Protein AF-A0A1X1N191-F1 (afdb_monomer_lite)

pLDDT: mean 78.04, std 28.96, range [21.28, 98.88]

Secondary structure (DSSP, 8-state):
----------PPPTTTSTTTT------------------------------PPPPP-PPPPP-----------TT---TT-EEEEEEEETTEEEEEEEEEEEEEETTEEEEEE-TT-EEEEEEETTS-BGGGS-HHHHTT--EEEEEEE--SPPEEEEE-SSSSEEEEEEE-TTS-EEEEEEEEEPPPEEEEETTEEEEEE-EEEEEEEE-TTS-EEEE-HHHHHHHHT-TTT-----HHHHHHHHHHHHHHHHTT-TTSSSTTTT----TT----SSPPTTTTPPPPPPS---S--

Structure (mmCIF, N/CA/C/O backbone):
data_AF-A0A1X1N191-F1
#
_entry.id   AF-A0A1X1N191-F1
#
loop_
_atom_site.group_PDB
_atom_site.id
_atom_site.type_symbol
_atom_site.label_atom_id
_atom_site.label_alt_id
_atom_site.label_comp_id
_atom_site.label_asym_id
_atom_site.label_entity_id
_atom_site.label_seq_id
_atom_site.pdbx_PDB_ins_code
_atom_site.Cartn_x
_atom_site.Cartn_y
_atom_site.Cartn_z
_atom_site.occupancy
_atom_site.B_iso_or_equiv
_atom_site.auth_seq_id
_atom_site.auth_comp_id
_atom_site.auth_asym_id
_atom_site.auth_atom_id
_atom_site.pdbx_PDB_model_num
ATOM 1 N N . MET A 1 1 ? 13.748 47.597 -5.159 1.00 33.03 1 MET A N 1
ATOM 2 C CA . MET A 1 1 ? 14.113 46.928 -6.429 1.00 33.03 1 MET A CA 1
ATOM 3 C C . MET A 1 1 ? 15.427 46.218 -6.154 1.00 33.03 1 MET A C 1
ATOM 5 O O . MET A 1 1 ? 16.351 46.904 -5.760 1.00 33.03 1 MET A O 1
ATOM 9 N N . ILE A 1 2 ? 15.576 44.900 -6.198 1.00 29.28 2 ILE A N 1
ATOM 10 C CA . ILE A 1 2 ? 14.880 43.847 -6.942 1.00 29.28 2 ILE A CA 1
ATOM 11 C C . ILE A 1 2 ? 14.757 42.644 -5.991 1.00 29.28 2 ILE A C 1
ATOM 13 O O . ILE A 1 2 ? 15.720 42.304 -5.309 1.00 29.28 2 ILE A O 1
ATOM 17 N N . ASP A 1 3 ? 13.560 42.070 -5.929 1.00 23.64 3 ASP A N 1
ATOM 18 C CA . ASP A 1 3 ? 13.216 40.859 -5.184 1.00 23.64 3 ASP A CA 1
ATOM 19 C C . ASP A 1 3 ? 13.470 39.645 -6.094 1.00 23.64 3 ASP A C 1
ATOM 21 O O . ASP A 1 3 ? 13.096 39.664 -7.269 1.00 23.64 3 ASP A O 1
ATOM 25 N N . GLY A 1 4 ? 14.172 38.635 -5.584 1.00 22.91 4 GLY A N 1
ATOM 26 C CA . GLY A 1 4 ? 14.652 37.470 -6.330 1.00 22.91 4 GLY A CA 1
ATOM 27 C C . GLY A 1 4 ? 14.141 36.182 -5.698 1.00 22.91 4 GLY A C 1
ATOM 28 O O . GLY A 1 4 ? 14.911 35.435 -5.099 1.00 22.91 4 GLY A O 1
ATOM 29 N N . GLY A 1 5 ? 12.833 35.945 -5.799 1.00 22.62 5 GLY A N 1
ATOM 30 C CA . GLY A 1 5 ? 12.194 34.706 -5.363 1.00 22.62 5 GLY A CA 1
ATOM 31 C C . GLY A 1 5 ? 12.498 33.556 -6.323 1.00 22.62 5 GLY A C 1
ATOM 32 O O . GLY A 1 5 ? 12.074 33.568 -7.476 1.00 22.62 5 GLY A O 1
ATOM 33 N N . ILE A 1 6 ? 13.230 32.552 -5.839 1.00 26.38 6 ILE A N 1
ATOM 34 C CA . ILE A 1 6 ? 13.407 31.263 -6.515 1.00 26.38 6 ILE A CA 1
ATOM 35 C C . ILE A 1 6 ? 12.123 30.451 -6.315 1.00 26.38 6 ILE A C 1
ATOM 37 O O . ILE A 1 6 ? 11.814 30.018 -5.204 1.00 26.38 6 ILE A O 1
ATOM 41 N N . ASP A 1 7 ? 11.388 30.259 -7.407 1.00 23.62 7 ASP A N 1
ATOM 42 C CA . ASP A 1 7 ? 10.187 29.433 -7.486 1.00 23.62 7 ASP A CA 1
ATOM 43 C C . ASP A 1 7 ? 10.565 27.944 -7.329 1.00 23.62 7 ASP A C 1
ATOM 45 O O . ASP A 1 7 ? 11.289 27.367 -8.147 1.00 23.62 7 ASP A O 1
ATOM 49 N N . ARG A 1 8 ? 10.135 27.320 -6.224 1.00 26.02 8 ARG A N 1
ATOM 50 C CA . ARG A 1 8 ? 10.362 25.896 -5.936 1.00 26.02 8 ARG A CA 1
ATOM 51 C C . ARG A 1 8 ? 9.238 25.074 -6.563 1.00 26.02 8 ARG A C 1
ATOM 53 O O . ARG A 1 8 ? 8.198 24.843 -5.953 1.00 26.02 8 ARG A O 1
ATOM 60 N N . HIS A 1 9 ? 9.468 24.581 -7.776 1.00 23.55 9 HIS A N 1
ATOM 61 C CA . HIS A 1 9 ? 8.608 23.578 -8.398 1.00 23.55 9 HIS A CA 1
ATOM 62 C C . HIS A 1 9 ? 8.735 22.214 -7.692 1.00 23.55 9 HIS A C 1
ATOM 64 O O . HIS A 1 9 ? 9.601 21.407 -8.024 1.00 23.55 9 HIS A O 1
ATOM 70 N N . GLU A 1 10 ? 7.837 21.925 -6.749 1.00 27.83 10 GLU A N 1
ATOM 71 C CA . GLU A 1 10 ? 7.637 20.578 -6.202 1.00 27.83 10 GLU A CA 1
ATOM 72 C C . GLU A 1 10 ? 6.908 19.680 -7.219 1.00 27.83 10 GLU A C 1
ATOM 74 O O . GLU A 1 10 ? 5.739 19.900 -7.553 1.00 27.83 10 GLU A O 1
ATOM 79 N N . ARG A 1 11 ? 7.589 18.640 -7.718 1.00 29.73 11 ARG A N 1
ATOM 80 C CA . ARG A 1 11 ? 6.990 17.588 -8.560 1.00 29.73 11 ARG A CA 1
ATOM 81 C C . ARG A 1 11 ? 6.596 16.374 -7.692 1.00 29.73 11 ARG A C 1
ATOM 83 O O . ARG A 1 11 ? 7.355 16.022 -6.791 1.00 29.73 11 ARG A O 1
ATOM 90 N N . PRO A 1 12 ? 5.415 15.755 -7.899 1.00 30.48 12 PRO A N 1
ATOM 91 C CA . PRO A 1 12 ? 4.932 14.655 -7.061 1.00 30.48 12 PRO A CA 1
ATOM 92 C C . PRO A 1 12 ? 5.358 13.252 -7.538 1.00 30.48 12 PRO A C 1
ATOM 94 O O . PRO A 1 12 ? 5.356 12.970 -8.730 1.00 30.48 12 PRO A O 1
ATOM 97 N N . ILE A 1 13 ? 5.584 12.376 -6.553 1.00 33.91 13 ILE A N 1
ATOM 98 C CA . ILE A 1 13 ? 5.947 10.944 -6.602 1.00 33.91 13 ILE A CA 1
ATOM 99 C C . ILE A 1 13 ? 4.926 10.108 -7.422 1.00 33.91 13 ILE A C 1
ATOM 101 O O . ILE A 1 13 ? 3.749 10.108 -7.050 1.00 33.91 13 ILE A O 1
ATOM 105 N N . PRO A 1 14 ? 5.299 9.355 -8.479 1.00 45.38 14 PRO A N 1
ATOM 106 C CA . PRO A 1 14 ? 4.367 8.524 -9.255 1.00 45.38 14 PRO A CA 1
ATOM 107 C C . PRO A 1 14 ? 4.512 7.036 -8.893 1.00 45.38 14 PRO A C 1
ATOM 109 O O . PRO A 1 14 ? 5.578 6.458 -9.027 1.00 45.38 14 PRO A O 1
ATOM 112 N N . SER A 1 15 ? 3.468 6.385 -8.380 1.00 48.75 15 SER A N 1
ATOM 113 C CA . SER A 1 15 ? 2.647 5.507 -9.232 1.00 48.75 15 SER A CA 1
ATOM 114 C C . SER A 1 15 ? 1.136 5.720 -9.041 1.00 48.75 15 SER A C 1
ATOM 116 O O . SER A 1 15 ? 0.367 5.581 -9.993 1.00 48.75 15 SER A O 1
ATOM 118 N N . VAL A 1 16 ? 0.710 6.203 -7.868 1.00 49.28 16 VAL A N 1
ATOM 119 C CA . VAL A 1 16 ? -0.707 6.464 -7.523 1.00 49.28 16 VAL A CA 1
ATOM 120 C C . VAL A 1 16 ? -1.115 7.933 -7.726 1.00 49.28 16 VAL A C 1
ATOM 122 O O . VAL A 1 16 ? -2.265 8.235 -8.048 1.00 49.28 16 VAL A O 1
ATOM 125 N N . VAL A 1 17 ? -0.176 8.881 -7.609 1.00 47.41 17 VAL A N 1
ATOM 126 C CA . VAL A 1 17 ? -0.483 10.328 -7.621 1.00 47.41 17 VAL A CA 1
ATOM 127 C C . VAL A 1 17 ? -0.768 10.866 -9.032 1.00 47.41 17 VAL A C 1
ATOM 129 O O . VAL A 1 17 ? -1.562 11.797 -9.197 1.00 47.41 17 VAL A O 1
ATOM 132 N N . ARG A 1 18 ? -0.169 10.268 -10.074 1.00 39.81 18 ARG A N 1
ATOM 133 C CA . ARG A 1 18 ? -0.209 10.789 -11.456 1.00 39.81 18 ARG A CA 1
ATOM 134 C C . ARG A 1 18 ? -1.625 10.835 -12.051 1.00 39.81 18 ARG A C 1
ATOM 136 O O . ARG A 1 18 ? -1.911 11.730 -12.841 1.00 39.81 18 ARG A O 1
ATOM 143 N N . LEU A 1 19 ? -2.532 9.944 -11.632 1.00 40.19 19 LEU A N 1
ATOM 144 C CA . LEU A 1 19 ? -3.909 9.893 -12.148 1.00 40.19 19 LEU A CA 1
ATOM 145 C C . LEU A 1 19 ? -4.938 10.706 -11.345 1.00 40.19 19 LEU A C 1
ATOM 147 O O . LEU A 1 19 ? -6.021 10.972 -11.865 1.00 40.19 19 LEU A O 1
ATOM 151 N N . TRP A 1 20 ? -4.639 11.142 -10.116 1.00 39.44 20 TRP A N 1
ATOM 152 C CA . TRP A 1 20 ? -5.609 11.914 -9.319 1.00 39.44 20 TRP A CA 1
ATOM 153 C C . TRP A 1 20 ? -5.790 13.356 -9.830 1.00 39.44 20 TRP A C 1
ATOM 155 O O . TRP A 1 20 ? -6.818 13.988 -9.593 1.00 39.44 20 TRP A O 1
ATOM 165 N N . ARG A 1 21 ? -4.829 13.873 -10.607 1.00 36.72 21 ARG A N 1
ATOM 166 C CA . ARG A 1 21 ? -4.915 15.199 -11.248 1.00 36.72 21 ARG A CA 1
ATOM 167 C C . ARG A 1 21 ? -5.758 15.218 -12.536 1.00 36.72 21 ARG A C 1
ATOM 169 O O . ARG A 1 21 ? -6.036 16.299 -13.051 1.00 36.72 21 ARG A O 1
ATOM 176 N N . GLY A 1 22 ? -6.190 14.061 -13.045 1.00 29.17 22 GLY A N 1
ATOM 177 C CA . GLY A 1 22 ? -6.852 13.917 -14.346 1.00 29.17 22 GLY A CA 1
ATOM 178 C C . GLY A 1 22 ? -8.365 13.699 -14.279 1.00 29.17 22 GLY A C 1
ATOM 179 O O . GLY A 1 22 ? -8.845 12.675 -14.739 1.00 29.17 22 GLY A O 1
ATOM 180 N N . THR A 1 23 ? -9.135 14.638 -13.726 1.00 30.84 23 THR A N 1
ATOM 181 C CA . THR A 1 23 ? -10.583 14.760 -14.009 1.00 30.84 23 THR A CA 1
ATOM 182 C C . THR A 1 23 ? -10.994 16.235 -13.993 1.00 30.84 23 THR A C 1
ATOM 184 O O . THR A 1 23 ? -11.472 16.770 -12.997 1.00 30.84 23 THR A O 1
ATOM 187 N N . ARG A 1 24 ? -10.814 16.917 -15.130 1.00 28.47 24 ARG A N 1
ATOM 188 C CA . ARG A 1 24 ? -11.588 18.120 -15.478 1.00 28.47 24 ARG A CA 1
ATOM 189 C C . ARG A 1 24 ? -12.543 17.742 -16.613 1.00 28.47 24 ARG A C 1
ATOM 191 O O . ARG A 1 24 ? -12.103 17.197 -17.620 1.00 28.47 24 ARG A O 1
ATOM 198 N N . ARG A 1 25 ? -13.846 17.984 -16.431 1.00 30.91 25 ARG A N 1
ATOM 199 C CA . ARG A 1 25 ? -14.880 17.831 -17.471 1.00 30.91 25 ARG A CA 1
ATOM 200 C C . ARG A 1 25 ? -14.924 19.071 -18.372 1.00 30.91 25 ARG A C 1
ATOM 202 O O . ARG A 1 25 ? -14.875 20.179 -17.854 1.00 30.91 25 ARG A O 1
ATOM 209 N N . GLY A 1 26 ? -15.194 18.840 -19.660 1.00 24.53 26 GLY A N 1
ATOM 210 C CA . GLY A 1 26 ? -16.091 19.672 -20.474 1.00 24.53 26 GLY A CA 1
ATOM 211 C C . GLY A 1 26 ? -15.446 20.712 -21.393 1.00 24.53 26 GLY A C 1
ATOM 212 O O . GLY A 1 26 ? -15.093 21.796 -20.950 1.00 24.53 26 GLY A O 1
ATOM 213 N N . GLY A 1 27 ? -15.412 20.412 -22.693 1.00 22.98 27 GLY A N 1
ATOM 214 C CA . GLY A 1 27 ? -15.177 21.371 -23.775 1.00 22.98 27 GLY A CA 1
ATOM 215 C C . GLY A 1 27 ? -15.254 20.664 -25.129 1.00 22.98 27 GLY A C 1
ATOM 216 O O . GLY A 1 27 ? -14.486 19.742 -25.380 1.00 22.98 27 GLY A O 1
ATOM 217 N N . ALA A 1 28 ? -16.236 21.027 -25.952 1.00 23.33 28 ALA A N 1
ATOM 218 C CA . ALA A 1 28 ? -16.516 20.419 -27.251 1.00 23.33 28 ALA A CA 1
ATOM 219 C C . ALA A 1 28 ? -15.419 20.697 -28.309 1.00 23.33 28 ALA A C 1
ATOM 221 O O . ALA A 1 28 ? -14.801 21.753 -28.263 1.00 23.33 28 ALA A O 1
ATOM 222 N N . ALA A 1 29 ? -15.249 19.706 -29.206 1.00 25.62 29 ALA A N 1
ATOM 223 C CA . ALA A 1 29 ? -14.747 19.613 -30.602 1.00 25.62 29 ALA A CA 1
ATOM 224 C C . ALA A 1 29 ? -14.098 20.842 -31.312 1.00 25.62 29 ALA A C 1
ATOM 226 O O . ALA A 1 29 ? -14.409 21.968 -30.942 1.00 25.62 29 ALA A O 1
ATOM 227 N N . PRO A 1 30 ? -13.317 20.684 -32.421 1.00 30.00 30 PRO A N 1
ATOM 228 C CA . PRO A 1 30 ? -13.275 19.528 -33.340 1.00 30.00 30 PRO A CA 1
ATOM 229 C C . PRO A 1 30 ? -11.871 19.106 -33.834 1.00 30.00 30 PRO A C 1
ATOM 231 O O . PRO A 1 30 ? -10.940 19.893 -33.829 1.00 30.00 30 PRO A O 1
ATOM 234 N N . TYR A 1 31 ? -11.736 17.887 -34.367 1.00 24.19 31 TYR A N 1
ATOM 235 C CA . TYR A 1 31 ? -11.036 17.669 -35.642 1.00 24.19 31 TYR A CA 1
ATOM 236 C C . TYR A 1 31 ? -11.420 16.302 -36.213 1.00 24.19 31 TYR A C 1
ATOM 238 O O . TYR A 1 31 ? -11.208 15.258 -35.601 1.00 24.19 31 TYR A O 1
ATOM 246 N N . SER A 1 32 ? -12.022 16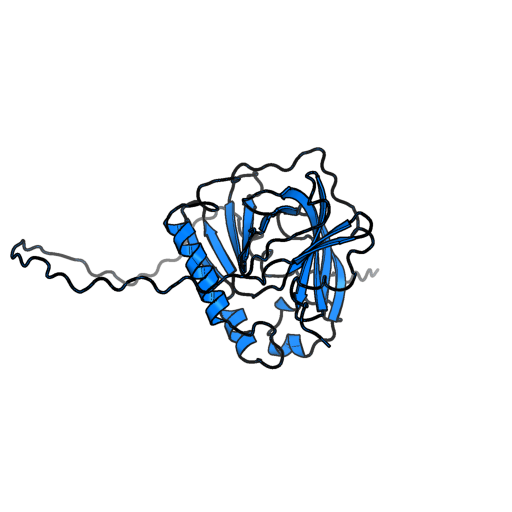.334 -37.401 1.00 23.84 32 SER A N 1
ATOM 247 C CA . SER A 1 32 ? -12.258 15.167 -38.239 1.00 23.84 32 SER A CA 1
ATOM 248 C C . SER A 1 32 ? -10.999 14.855 -39.044 1.00 23.84 32 SER A C 1
ATOM 250 O O . SER A 1 32 ? -10.444 15.769 -39.656 1.00 23.84 32 SER A O 1
ATOM 252 N N . ARG A 1 33 ? -10.645 13.576 -39.182 1.00 26.41 33 ARG A N 1
ATOM 253 C CA . ARG A 1 33 ? -10.424 12.981 -40.509 1.00 26.41 33 ARG A CA 1
ATOM 254 C C . ARG A 1 33 ? -10.491 11.454 -40.429 1.00 26.41 33 ARG A C 1
ATOM 256 O O . ARG A 1 33 ? -9.640 10.797 -39.848 1.00 26.41 33 ARG A O 1
ATOM 263 N N . THR A 1 34 ? -11.577 10.960 -41.007 1.00 24.05 34 THR A N 1
ATOM 264 C CA . THR A 1 34 ? -11.823 9.650 -41.623 1.00 24.05 34 THR A CA 1
ATOM 265 C C . THR A 1 34 ? -10.605 8.770 -41.917 1.00 24.05 34 THR A C 1
ATOM 267 O O . THR A 1 34 ? -9.744 9.183 -42.691 1.00 24.05 34 THR A O 1
ATOM 270 N N . VAL A 1 35 ? -10.677 7.501 -41.497 1.00 26.70 35 VAL A N 1
ATOM 271 C CA . VAL A 1 35 ? -10.479 6.356 -42.403 1.00 26.70 35 VAL A CA 1
ATOM 272 C C . VAL A 1 35 ? -11.602 5.343 -42.154 1.00 26.70 35 VAL A C 1
ATOM 274 O O . VAL A 1 35 ? -12.053 5.120 -41.035 1.00 26.70 35 VAL A O 1
ATOM 277 N N . THR A 1 36 ? -12.102 4.850 -43.272 1.00 25.53 36 THR A N 1
ATOM 278 C CA . THR A 1 36 ? -13.328 4.122 -43.587 1.00 25.53 36 THR A CA 1
ATOM 279 C C . THR A 1 36 ? -13.475 2.734 -42.962 1.00 25.53 36 THR A C 1
ATOM 281 O O . THR A 1 36 ? -12.549 1.929 -42.956 1.00 25.53 36 THR A O 1
ATOM 284 N N . LYS A 1 37 ? -14.714 2.438 -42.556 1.00 27.48 37 LYS A N 1
ATOM 285 C CA . LYS A 1 37 ? -15.291 1.093 -42.423 1.00 27.48 37 LYS A CA 1
ATOM 286 C C . LYS A 1 37 ? -15.458 0.478 -43.825 1.00 27.48 37 LYS A C 1
ATOM 288 O O . LYS A 1 37 ? -15.760 1.233 -44.749 1.00 27.48 37 LYS A O 1
ATOM 293 N N . PRO A 1 38 ? -15.411 -0.852 -43.978 1.00 26.33 38 PRO A N 1
ATOM 294 C CA . PRO A 1 38 ? -16.285 -1.505 -44.937 1.00 26.33 38 PRO A CA 1
ATOM 295 C C . PRO A 1 38 ? -17.336 -2.356 -44.227 1.00 26.33 38 PRO A C 1
ATOM 297 O O . PRO A 1 38 ? -17.137 -2.927 -43.156 1.00 26.33 38 PRO A O 1
ATOM 300 N N . GLU A 1 39 ? -18.498 -2.322 -44.847 1.00 23.36 39 GLU A N 1
ATOM 301 C CA . GLU A 1 39 ? -19.780 -2.865 -44.449 1.00 23.36 39 GLU A CA 1
ATOM 302 C C . GLU A 1 39 ? -19.820 -4.397 -44.579 1.00 23.36 39 GLU A C 1
ATOM 304 O O . GLU A 1 39 ? -19.159 -4.984 -45.433 1.00 23.36 39 GLU A O 1
ATOM 309 N N . SER A 1 40 ? -20.638 -5.045 -43.747 1.00 27.48 40 SER A N 1
ATOM 310 C CA . SER A 1 40 ? -21.283 -6.326 -44.084 1.00 27.48 40 SER A CA 1
ATOM 311 C C . SER A 1 40 ? -22.400 -6.059 -45.108 1.00 27.48 40 SER A C 1
ATOM 313 O O . SER A 1 40 ? -22.961 -4.961 -45.067 1.00 27.48 40 SER A O 1
ATOM 315 N N . PRO A 1 41 ? -22.775 -7.002 -45.998 1.00 31.36 41 PRO A N 1
ATOM 316 C CA . PRO A 1 41 ? -23.688 -8.111 -45.637 1.00 31.36 41 PRO A CA 1
ATOM 317 C C . PRO A 1 41 ? -23.338 -9.420 -46.418 1.00 31.36 41 PRO A C 1
ATOM 319 O O . PRO A 1 41 ? -22.419 -9.407 -47.222 1.00 31.36 41 PRO A O 1
ATOM 322 N N . VAL A 1 42 ? -23.888 -10.629 -46.243 1.00 24.42 42 VAL A N 1
ATOM 323 C CA . VAL A 1 42 ? -25.274 -11.141 -46.188 1.00 24.42 42 VAL A CA 1
ATOM 324 C C . VAL A 1 42 ? -25.233 -12.592 -45.635 1.00 24.42 42 VAL A C 1
ATOM 326 O O . VAL A 1 42 ? -24.210 -13.266 -45.708 1.00 24.42 42 VAL A O 1
ATOM 329 N N . ALA A 1 43 ? -26.368 -13.046 -45.098 1.00 25.08 43 ALA A N 1
ATOM 330 C CA . ALA A 1 43 ? -26.690 -14.333 -44.471 1.00 25.08 43 ALA A CA 1
ATOM 331 C C . ALA A 1 43 ? -26.527 -15.628 -45.310 1.00 25.08 43 ALA A C 1
ATOM 333 O O . ALA A 1 43 ? -26.760 -15.614 -46.515 1.00 25.08 43 ALA A O 1
ATOM 334 N N . TYR A 1 44 ? -26.308 -16.762 -44.619 1.00 21.28 44 TYR A N 1
ATOM 335 C CA . TYR A 1 44 ? -26.992 -18.051 -44.854 1.00 21.28 44 TYR A CA 1
ATOM 336 C C . TYR A 1 44 ? -26.932 -18.956 -43.598 1.00 21.28 44 TYR A C 1
ATOM 338 O O . TYR A 1 44 ? -25.999 -18.860 -42.803 1.00 21.28 44 TYR A O 1
ATOM 346 N N . ASP A 1 45 ? -27.977 -19.771 -43.440 1.00 25.45 45 ASP A N 1
ATOM 347 C CA . ASP A 1 45 ? -28.463 -20.531 -42.270 1.00 25.45 45 ASP A CA 1
ATOM 348 C C . ASP A 1 45 ? -28.013 -22.033 -42.323 1.00 25.45 45 ASP A C 1
ATOM 350 O O . ASP A 1 45 ? -27.081 -22.336 -43.069 1.00 25.45 45 ASP A O 1
ATOM 354 N N . PRO A 1 46 ? -28.539 -23.006 -41.541 1.00 32.47 46 PRO A N 1
ATOM 355 C CA . PRO A 1 46 ? -27.780 -23.759 -40.548 1.00 32.47 46 PRO A CA 1
ATOM 356 C C . PRO A 1 46 ? -27.670 -25.269 -40.864 1.00 32.47 46 PRO A C 1
ATOM 358 O O . PRO A 1 46 ? -28.390 -25.835 -41.683 1.00 32.47 46 PRO A O 1
ATOM 361 N N . GLY A 1 47 ? -26.826 -25.966 -40.103 1.00 21.58 47 GLY A N 1
ATOM 362 C CA . GLY A 1 47 ? -26.974 -27.406 -39.882 1.00 21.58 47 GLY A CA 1
ATOM 363 C C . GLY A 1 47 ? -25.758 -28.246 -40.248 1.00 21.58 47 GLY A C 1
ATOM 364 O O . GLY A 1 47 ? -25.493 -28.526 -41.411 1.00 21.58 47 GLY A O 1
ATOM 365 N N . SER A 1 48 ? -25.085 -28.765 -39.224 1.00 25.23 48 SER A N 1
ATOM 366 C CA . SER A 1 48 ? -25.019 -30.215 -39.006 1.00 25.23 48 SER A CA 1
ATOM 367 C C . SER A 1 48 ? -24.301 -30.525 -37.698 1.00 25.23 48 SER A C 1
ATOM 369 O O . SER A 1 48 ? -23.275 -29.946 -37.357 1.00 25.23 48 SER A O 1
ATOM 371 N N . GLN A 1 49 ? -24.921 -31.437 -36.962 1.00 25.30 49 GLN A N 1
ATOM 372 C CA . GLN A 1 49 ? -24.519 -31.969 -35.673 1.00 25.30 49 GLN A CA 1
ATOM 373 C C . GLN A 1 49 ? -23.224 -32.790 -35.760 1.00 25.30 49 GLN A C 1
ATOM 375 O O . GLN A 1 49 ? -23.066 -33.598 -36.671 1.00 25.30 49 GLN A O 1
ATOM 380 N N . ALA A 1 50 ? -22.385 -32.691 -34.730 1.00 26.38 50 ALA A N 1
ATOM 381 C CA . ALA A 1 50 ? -21.578 -33.804 -34.237 1.00 26.38 50 ALA A CA 1
ATOM 382 C C . ALA A 1 50 ? -21.372 -33.612 -32.725 1.00 26.38 50 ALA A C 1
ATOM 384 O O . ALA A 1 50 ? -20.915 -32.560 -32.281 1.00 26.38 50 ALA A O 1
ATOM 385 N N . GLY A 1 51 ? -21.819 -34.595 -31.940 1.00 26.84 51 GLY A N 1
ATOM 386 C CA . GLY A 1 51 ? -21.800 -34.585 -30.476 1.00 26.84 51 GLY A CA 1
ATOM 387 C C . GLY A 1 51 ? -20.404 -34.768 -29.858 1.00 26.84 51 GLY A C 1
ATOM 388 O O . GLY A 1 51 ? -19.424 -34.980 -30.573 1.00 26.84 51 GLY A O 1
ATOM 389 N N . PRO A 1 52 ? -20.301 -34.684 -28.518 1.00 27.88 52 PRO A N 1
ATOM 390 C CA . PRO A 1 52 ? -19.027 -34.640 -27.814 1.00 27.88 52 PRO A CA 1
ATOM 391 C C . PRO A 1 52 ? -18.482 -36.047 -27.529 1.00 27.88 52 PRO A C 1
ATOM 393 O O . PRO A 1 52 ? -19.198 -36.911 -27.023 1.00 27.88 52 PRO A O 1
ATOM 396 N N . HIS A 1 53 ? -17.188 -36.257 -27.779 1.00 28.95 53 HIS A N 1
ATOM 397 C CA . HIS A 1 53 ? -16.434 -37.380 -27.217 1.00 28.95 53 HIS A CA 1
ATOM 398 C C . HIS A 1 53 ? -15.721 -36.943 -25.922 1.00 28.95 53 HIS A C 1
ATOM 400 O O . HIS A 1 53 ? -15.101 -35.878 -25.907 1.00 28.95 53 HIS A O 1
ATOM 406 N N . PRO A 1 54 ? -15.783 -37.738 -24.837 1.00 29.12 54 PRO A N 1
ATOM 407 C CA . PRO A 1 54 ? -15.162 -37.403 -23.561 1.00 29.12 54 PRO A CA 1
ATOM 408 C C . PRO A 1 54 ? -13.673 -37.783 -23.566 1.00 29.12 54 PRO A C 1
ATOM 410 O O . PRO A 1 54 ? -13.319 -38.956 -23.667 1.00 29.12 54 PRO A O 1
ATOM 413 N N . GLY A 1 55 ? -12.796 -36.784 -23.448 1.00 28.08 55 GLY A N 1
ATOM 414 C CA . GLY A 1 55 ? -11.383 -36.978 -23.105 1.00 28.08 55 GLY A CA 1
ATOM 415 C C . GLY A 1 55 ? -11.196 -37.108 -21.584 1.00 28.08 55 GLY A C 1
ATOM 416 O O . GLY A 1 55 ? -12.018 -36.583 -20.829 1.00 28.08 55 GLY A O 1
ATOM 417 N N . PRO A 1 56 ? -10.159 -37.820 -21.110 1.00 28.67 56 PRO A N 1
ATOM 418 C CA . PRO A 1 56 ? -10.035 -38.214 -19.710 1.00 28.67 56 PRO A CA 1
ATOM 419 C C . PRO A 1 56 ? -9.812 -37.009 -18.788 1.00 28.67 56 PRO A C 1
ATOM 421 O O . PRO A 1 56 ? -8.987 -36.138 -19.060 1.00 28.67 56 PRO A O 1
ATOM 424 N N . GLN A 1 57 ? -10.549 -36.991 -17.674 1.00 29.23 57 GLN A N 1
ATOM 425 C CA . GLN A 1 57 ? -10.388 -36.042 -16.575 1.00 29.23 57 GLN A CA 1
ATOM 426 C C . GLN A 1 57 ? -8.971 -36.150 -15.999 1.00 29.23 57 GLN A C 1
ATOM 428 O O . GLN A 1 57 ? -8.623 -37.148 -15.370 1.00 29.23 57 GLN A O 1
ATOM 433 N N . ALA A 1 58 ? -8.162 -35.111 -16.195 1.00 30.27 58 ALA A N 1
ATOM 434 C CA . ALA A 1 58 ? -6.937 -34.930 -15.436 1.00 30.27 58 ALA A CA 1
ATOM 435 C C . ALA A 1 58 ? -7.315 -34.485 -14.016 1.00 30.27 58 ALA A C 1
ATOM 437 O O . ALA A 1 58 ? -7.937 -33.439 -13.825 1.00 30.27 58 ALA A O 1
ATOM 438 N N . SER A 1 59 ? -6.977 -35.303 -13.020 1.00 29.84 59 SER A N 1
ATOM 439 C CA . SER A 1 59 ? -7.082 -34.927 -11.611 1.00 29.84 59 SER A CA 1
ATOM 440 C C . SER A 1 59 ? -6.230 -33.680 -11.332 1.00 29.84 59 SER A C 1
ATOM 442 O O . SER A 1 59 ? -5.139 -33.558 -11.897 1.00 29.84 59 SER A O 1
ATOM 444 N N . PRO A 1 60 ? -6.682 -32.752 -10.470 1.00 32.34 60 PRO A N 1
ATOM 445 C CA . PRO A 1 60 ? -5.864 -31.613 -10.078 1.00 32.34 60 PRO A CA 1
ATOM 446 C C . PRO A 1 60 ? -4.604 -32.102 -9.340 1.00 32.34 60 PRO A C 1
ATOM 448 O O . PRO A 1 60 ? -4.684 -33.079 -8.588 1.00 32.34 60 PRO A O 1
ATOM 451 N N . PRO A 1 61 ? -3.440 -31.454 -9.534 1.00 31.00 61 PRO A N 1
ATOM 452 C CA . PRO A 1 61 ? -2.244 -31.787 -8.772 1.00 31.00 61 PRO A CA 1
ATOM 453 C C . PRO A 1 61 ? -2.490 -31.549 -7.271 1.00 31.00 61 PRO A C 1
ATOM 455 O O . PRO A 1 61 ? -3.273 -30.664 -6.910 1.00 31.00 61 PRO A O 1
ATOM 458 N N . PRO A 1 62 ? -1.841 -32.322 -6.381 1.00 28.95 62 PRO A N 1
ATOM 459 C CA . PRO A 1 62 ? -1.983 -32.128 -4.946 1.00 28.95 62 PRO A CA 1
ATOM 460 C C . PRO A 1 62 ? -1.510 -30.726 -4.553 1.00 28.95 62 PRO A C 1
ATOM 462 O O . PRO A 1 62 ? -0.507 -30.227 -5.067 1.00 28.95 62 PRO A O 1
ATOM 465 N N . ALA A 1 63 ? -2.247 -30.103 -3.633 1.00 33.88 63 ALA A N 1
ATOM 466 C CA . ALA A 1 63 ? -1.901 -28.823 -3.036 1.00 33.88 63 ALA A CA 1
ATOM 467 C C . ALA A 1 63 ? -0.480 -28.894 -2.453 1.00 33.88 63 ALA A C 1
ATOM 469 O O . ALA A 1 63 ? -0.246 -29.538 -1.430 1.00 33.88 63 ALA A O 1
ATOM 470 N N . SER A 1 64 ? 0.472 -28.247 -3.128 1.00 36.69 64 SER A N 1
ATOM 471 C CA . SER A 1 64 ? 1.786 -27.964 -2.562 1.00 36.69 64 SER A CA 1
ATOM 472 C C . SER A 1 64 ? 1.573 -27.110 -1.314 1.00 36.69 64 SER A C 1
ATOM 474 O O . SER A 1 64 ? 0.879 -26.093 -1.372 1.00 36.69 64 SER A O 1
ATOM 476 N N . GLY A 1 65 ? 2.090 -27.578 -0.179 1.00 33.16 65 GLY A N 1
ATOM 477 C CA . GLY A 1 65 ? 1.858 -26.993 1.135 1.00 33.16 65 GLY A CA 1
ATOM 478 C C . GLY A 1 65 ? 2.249 -25.520 1.185 1.00 33.16 65 GLY A C 1
ATOM 479 O O . GLY A 1 65 ? 3.428 -25.181 1.244 1.00 33.16 65 GLY A O 1
ATOM 480 N N . ALA A 1 66 ? 1.245 -24.647 1.211 1.00 34.47 66 ALA A N 1
ATOM 481 C CA . ALA A 1 66 ? 1.425 -23.273 1.637 1.00 34.47 66 ALA A CA 1
ATOM 482 C C . ALA A 1 66 ? 1.697 -23.286 3.147 1.00 34.47 66 ALA A C 1
ATOM 484 O O . ALA A 1 66 ? 0.850 -23.711 3.937 1.00 34.47 66 ALA A O 1
ATOM 485 N N . ALA A 1 67 ? 2.886 -22.845 3.551 1.00 37.72 67 ALA A N 1
ATOM 486 C CA . ALA A 1 67 ? 3.145 -22.510 4.943 1.00 37.72 67 ALA A CA 1
ATOM 487 C C . ALA A 1 67 ? 2.097 -21.474 5.406 1.00 37.72 67 ALA A C 1
ATOM 489 O O . ALA A 1 67 ? 1.811 -20.535 4.657 1.00 37.72 67 ALA A O 1
ATOM 490 N N . PRO A 1 68 ? 1.507 -21.603 6.606 1.00 37.81 68 PRO A N 1
ATOM 491 C CA . PRO A 1 68 ? 0.632 -20.565 7.119 1.00 37.81 68 PRO A CA 1
ATOM 492 C C . PRO A 1 68 ? 1.506 -19.363 7.489 1.00 37.81 68 PRO A C 1
ATOM 494 O O . PRO A 1 68 ? 2.246 -19.403 8.467 1.00 37.81 68 PRO A O 1
ATOM 497 N N . ALA A 1 69 ? 1.439 -18.298 6.700 1.00 41.31 69 ALA A N 1
ATOM 498 C CA . ALA A 1 69 ? 2.074 -17.024 7.015 1.00 41.31 69 ALA A CA 1
ATOM 499 C C . ALA A 1 69 ? 1.037 -15.912 6.862 1.00 41.31 69 ALA A C 1
ATOM 501 O O . ALA A 1 69 ? 1.033 -15.170 5.886 1.00 41.31 69 ALA A O 1
ATOM 502 N N . GLY A 1 70 ? 0.129 -15.854 7.836 1.00 46.25 70 GLY A N 1
ATOM 503 C CA . GLY A 1 70 ? -0.601 -14.634 8.148 1.00 46.25 70 GLY A CA 1
ATOM 504 C C . GLY A 1 70 ? 0.098 -13.871 9.275 1.00 46.25 70 GLY A C 1
ATOM 505 O O . GLY A 1 70 ? 0.855 -14.474 10.043 1.00 46.25 70 GLY A O 1
ATOM 506 N N . PRO A 1 71 ? -0.137 -12.555 9.392 1.00 51.97 71 PRO A N 1
ATOM 507 C CA . PRO A 1 71 ? 0.539 -11.687 10.346 1.00 51.97 71 PRO A CA 1
ATOM 508 C C . PRO A 1 71 ? 0.147 -12.017 11.792 1.00 51.97 71 PRO A C 1
ATOM 510 O O . PRO A 1 71 ? -0.770 -11.426 12.364 1.00 51.97 71 PRO A O 1
ATOM 513 N N . PHE A 1 72 ? 0.853 -12.955 12.422 1.00 48.19 72 PHE A N 1
ATOM 514 C CA . PHE A 1 72 ? 0.731 -13.155 13.859 1.00 48.19 72 PHE A CA 1
ATOM 515 C C . PHE A 1 72 ? 1.472 -12.031 14.585 1.00 48.19 72 PHE A C 1
ATOM 517 O O . PHE A 1 72 ? 2.689 -12.065 14.759 1.00 48.19 72 PHE A O 1
ATOM 524 N N . VAL A 1 73 ? 0.717 -11.026 15.018 1.00 60.09 73 VAL A N 1
ATOM 525 C CA . VAL A 1 73 ? 1.184 -10.026 15.978 1.00 60.09 73 VAL A CA 1
ATOM 526 C C . VAL A 1 73 ? 0.692 -10.446 17.362 1.00 60.09 73 VAL A C 1
ATOM 528 O O . VAL A 1 73 ? -0.523 -10.487 17.571 1.00 60.09 73 VAL A O 1
ATOM 531 N N . PRO A 1 74 ? 1.578 -10.735 18.332 1.00 52.00 74 PRO A N 1
ATOM 532 C CA . PRO A 1 74 ? 1.169 -10.904 19.723 1.00 52.00 74 PRO A CA 1
ATOM 533 C C . PRO A 1 74 ? 0.378 -9.672 20.200 1.00 52.00 74 PRO A C 1
ATOM 535 O O . PRO A 1 74 ? 0.873 -8.547 20.135 1.00 52.00 74 PRO A O 1
ATOM 538 N N . GLY A 1 75 ? -0.870 -9.877 20.635 1.00 61.78 75 GLY A N 1
ATOM 539 C CA . GLY A 1 75 ? -1.803 -8.800 21.009 1.00 61.78 75 GLY A CA 1
ATOM 540 C C . GLY A 1 75 ? -2.683 -8.256 19.872 1.00 61.78 75 GLY A C 1
ATOM 541 O O . GLY A 1 75 ? -3.554 -7.436 20.141 1.00 61.78 75 GLY A O 1
ATOM 542 N N . GLY A 1 76 ? -2.507 -8.731 18.633 1.00 81.19 76 GLY A N 1
ATOM 543 C CA . GLY A 1 76 ? -3.338 -8.382 17.477 1.00 81.19 76 GLY A CA 1
ATOM 544 C C . GLY A 1 76 ? -3.223 -6.922 17.026 1.00 81.19 76 GLY A C 1
ATOM 545 O O . GLY A 1 76 ? -2.469 -6.134 17.598 1.00 81.19 76 GLY A O 1
ATOM 546 N N . PHE A 1 77 ? -3.978 -6.582 15.981 1.00 92.00 77 PHE A N 1
ATOM 547 C CA . PHE A 1 77 ? -4.237 -5.200 15.580 1.00 92.00 77 PHE A CA 1
ATOM 548 C C . PHE A 1 77 ? -5.597 -4.765 16.136 1.00 92.00 77 PHE A C 1
ATOM 550 O O . PHE A 1 77 ? -6.559 -5.533 16.075 1.00 92.00 77 PHE A O 1
ATOM 557 N N . VAL A 1 78 ? -5.684 -3.546 16.658 1.00 93.69 78 VAL A N 1
ATOM 558 C CA . VAL A 1 78 ? -6.867 -2.988 17.322 1.00 93.69 78 VAL A CA 1
ATOM 559 C C . VAL A 1 78 ? -7.437 -1.839 16.485 1.00 93.69 78 VAL A C 1
ATOM 561 O O . VAL A 1 78 ? -6.699 -0.903 16.180 1.00 93.69 78 VAL A O 1
ATOM 564 N N . PRO A 1 79 ? -8.736 -1.852 16.125 1.00 96.19 79 PRO A N 1
ATOM 565 C CA . PRO A 1 79 ? -9.359 -0.749 15.396 1.00 96.19 79 PRO A CA 1
ATOM 566 C C . PRO A 1 79 ? -9.093 0.625 16.028 1.00 96.19 79 PRO A C 1
ATOM 568 O O . PRO A 1 79 ? -9.207 0.803 17.238 1.00 96.19 79 PRO A O 1
ATOM 571 N N . GLY A 1 80 ? -8.746 1.599 15.189 1.00 95.75 80 GLY A N 1
ATOM 572 C CA . GLY A 1 80 ? -8.416 2.972 15.565 1.00 95.75 80 GLY A CA 1
ATOM 573 C C . GLY A 1 80 ? -6.959 3.215 15.957 1.00 95.75 80 GLY A C 1
ATOM 574 O O . GLY A 1 80 ? -6.532 4.374 15.934 1.00 95.75 80 GLY A O 1
ATOM 575 N N . GLU A 1 81 ? -6.173 2.174 16.254 1.00 95.75 81 GLU A N 1
ATOM 576 C CA . GLU A 1 81 ? -4.756 2.357 16.579 1.00 95.75 81 GLU A CA 1
ATOM 577 C C . GLU A 1 81 ? -3.979 2.933 15.388 1.00 95.75 81 GLU A C 1
ATOM 579 O O . GLU A 1 81 ? -4.276 2.646 14.223 1.00 95.75 81 GLU A O 1
ATOM 584 N N . VAL A 1 82 ? -2.973 3.755 15.689 1.00 96.94 82 VAL A N 1
ATOM 585 C CA . VAL A 1 82 ? -2.070 4.293 14.672 1.00 96.94 82 VAL A CA 1
ATOM 586 C C . VAL A 1 82 ? -1.145 3.185 14.183 1.00 96.94 82 VAL A C 1
ATOM 588 O O . VAL A 1 82 ? -0.524 2.478 14.974 1.00 96.94 82 VAL A O 1
ATOM 591 N N . VAL A 1 83 ? -1.019 3.082 12.865 1.00 97.31 83 VAL A N 1
ATOM 592 C CA . VAL A 1 83 ? -0.229 2.060 12.173 1.00 97.31 83 VAL A CA 1
ATOM 593 C C . VAL A 1 83 ? 0.694 2.694 11.148 1.00 97.31 83 VAL A C 1
ATOM 595 O O . VAL A 1 83 ? 0.342 3.694 10.521 1.00 97.31 83 VAL A O 1
ATOM 598 N N . VAL A 1 84 ? 1.871 2.100 10.949 1.00 98.00 84 VAL A N 1
ATOM 599 C CA . VAL A 1 84 ? 2.771 2.457 9.847 1.00 98.00 84 VAL A CA 1
ATOM 600 C C . VAL A 1 84 ? 2.781 1.374 8.767 1.00 98.00 84 VAL A C 1
ATOM 602 O O . VAL A 1 84 ? 3.124 0.222 9.015 1.00 98.00 84 VAL A O 1
ATOM 605 N N . HIS A 1 85 ? 2.422 1.756 7.543 1.00 98.06 85 HIS A N 1
ATOM 606 C CA . HIS A 1 85 ? 2.577 0.929 6.349 1.00 98.06 85 HIS A CA 1
ATOM 607 C C . HIS A 1 85 ? 3.924 1.231 5.694 1.00 98.06 85 HIS A C 1
ATOM 609 O O . HIS A 1 85 ? 4.129 2.345 5.196 1.00 98.06 85 HIS A O 1
ATOM 615 N N . ARG A 1 86 ? 4.837 0.257 5.688 1.00 98.12 86 ARG A N 1
ATOM 616 C CA . ARG A 1 86 ? 6.229 0.430 5.265 1.00 98.12 86 ARG A CA 1
ATOM 617 C C . ARG A 1 86 ? 6.560 -0.473 4.087 1.00 98.12 86 ARG A C 1
ATOM 619 O O . ARG A 1 86 ? 6.236 -1.656 4.097 1.00 98.12 86 ARG A O 1
ATOM 626 N N . SER A 1 87 ? 7.262 0.071 3.099 1.00 96.75 87 SER A N 1
ATOM 627 C CA . SER A 1 87 ? 7.830 -0.728 2.013 1.00 96.75 87 SER A CA 1
ATOM 628 C C . SER A 1 87 ? 9.343 -0.674 2.044 1.00 96.75 87 SER A C 1
ATOM 630 O O . SER A 1 87 ? 9.942 0.377 2.291 1.00 96.75 87 SER A O 1
ATOM 632 N N . PHE A 1 88 ? 9.947 -1.824 1.780 1.00 96.06 88 PHE A N 1
ATOM 633 C CA . PHE A 1 88 ? 11.382 -2.022 1.719 1.00 96.06 88 PHE A CA 1
ATOM 634 C C . PHE A 1 88 ? 11.795 -2.530 0.341 1.00 96.06 88 PHE A C 1
ATOM 636 O O . PHE A 1 88 ? 11.137 -3.408 -0.211 1.00 96.06 88 PHE A O 1
ATOM 643 N N . THR A 1 89 ? 12.943 -2.076 -0.158 1.00 90.88 89 THR A N 1
ATOM 644 C CA . THR A 1 89 ? 13.672 -2.747 -1.243 1.00 90.88 89 THR A CA 1
ATOM 645 C C . THR A 1 89 ? 14.880 -3.440 -0.631 1.00 90.88 89 THR A C 1
ATOM 647 O O . THR A 1 89 ? 15.796 -2.799 -0.111 1.00 90.88 89 THR A O 1
ATOM 650 N N . THR A 1 90 ? 14.883 -4.773 -0.628 1.00 85.75 90 THR A N 1
ATOM 651 C CA . THR A 1 90 ? 15.841 -5.580 0.152 1.00 85.75 90 THR A CA 1
ATOM 652 C C . THR A 1 90 ? 15.829 -5.187 1.646 1.00 85.75 90 THR A C 1
ATOM 654 O O . THR A 1 90 ? 14.850 -5.445 2.341 1.00 85.75 90 THR A O 1
ATOM 657 N N . LYS A 1 91 ? 16.886 -4.538 2.154 1.00 87.19 91 LYS A N 1
ATOM 658 C CA . LYS A 1 91 ? 17.003 -4.034 3.533 1.00 87.19 91 LYS A CA 1
ATOM 659 C C . LYS A 1 91 ? 16.709 -2.535 3.670 1.00 87.19 91 LYS A C 1
ATOM 661 O O . LYS A 1 91 ? 16.635 -2.045 4.793 1.00 87.19 91 LYS A O 1
ATOM 666 N N . ARG A 1 92 ? 16.568 -1.797 2.564 1.00 90.94 92 ARG A N 1
ATOM 667 C CA . ARG A 1 92 ? 16.374 -0.339 2.579 1.00 90.94 92 ARG A CA 1
ATOM 668 C C . ARG A 1 92 ? 14.903 0.011 2.708 1.00 90.94 92 ARG A C 1
ATOM 670 O O . ARG A 1 92 ? 14.090 -0.493 1.941 1.00 90.94 92 ARG A O 1
ATOM 677 N N . LEU A 1 93 ? 14.579 0.885 3.654 1.00 95.75 93 LEU A N 1
ATOM 678 C CA . LEU A 1 93 ? 13.244 1.451 3.804 1.00 95.75 93 LEU A CA 1
ATOM 679 C C . LEU A 1 93 ? 13.022 2.509 2.717 1.00 95.75 93 LEU A C 1
ATOM 681 O O . LEU A 1 93 ? 13.740 3.505 2.695 1.00 95.75 93 LEU A O 1
ATOM 685 N N . VAL A 1 94 ? 12.044 2.296 1.834 1.00 95.31 94 VAL A N 1
ATOM 686 C CA . VAL A 1 94 ? 11.809 3.180 0.676 1.00 95.31 94 VAL A CA 1
ATOM 687 C C . VAL A 1 94 ? 10.601 4.094 0.840 1.00 95.31 94 VAL A C 1
ATOM 689 O O . VAL A 1 94 ? 10.590 5.206 0.315 1.00 95.31 94 VAL A O 1
ATOM 692 N N . PHE A 1 95 ? 9.587 3.676 1.601 1.00 94.88 95 PHE A N 1
ATOM 693 C CA . PHE A 1 95 ? 8.547 4.595 2.053 1.00 94.88 95 PHE A CA 1
ATOM 694 C C . PHE A 1 95 ? 7.868 4.125 3.340 1.00 94.88 95 PHE A C 1
ATOM 696 O O . PHE A 1 95 ? 7.821 2.932 3.642 1.00 94.88 95 PHE A O 1
ATOM 703 N N . VAL A 1 96 ? 7.275 5.083 4.053 1.00 98.00 96 VAL A N 1
ATOM 704 C CA . VAL A 1 96 ? 6.382 4.885 5.198 1.00 98.00 96 VAL A CA 1
ATOM 705 C C . VAL A 1 96 ? 5.159 5.776 5.048 1.00 98.00 96 VAL A C 1
ATOM 707 O O . VAL A 1 96 ? 5.288 6.941 4.677 1.00 98.00 96 VAL A O 1
ATOM 710 N N . ARG A 1 97 ? 3.976 5.249 5.367 1.00 98.00 97 ARG A N 1
ATOM 711 C CA . ARG A 1 97 ? 2.738 6.024 5.531 1.00 98.00 97 ARG A CA 1
ATOM 712 C C . ARG A 1 97 ? 2.116 5.707 6.882 1.00 98.00 97 ARG A C 1
ATOM 714 O O . ARG A 1 97 ? 1.927 4.532 7.189 1.00 98.00 97 ARG A O 1
ATOM 721 N N . ALA A 1 98 ? 1.797 6.731 7.668 1.00 98.06 98 ALA A N 1
ATOM 722 C CA . ALA A 1 98 ? 0.983 6.556 8.865 1.00 98.06 98 ALA A CA 1
ATOM 723 C C . ALA A 1 98 ? -0.506 6.465 8.505 1.00 98.06 98 ALA A C 1
ATOM 725 O O . ALA A 1 98 ? -0.976 7.106 7.567 1.00 98.06 98 ALA A O 1
ATOM 726 N N . GLY A 1 99 ? -1.261 5.703 9.282 1.00 97.88 99 GLY A N 1
ATOM 727 C CA . GLY A 1 99 ? -2.705 5.603 9.146 1.00 97.88 99 GLY A CA 1
ATOM 728 C C . GLY A 1 99 ? -3.347 5.007 10.385 1.00 97.88 99 GLY A C 1
ATOM 729 O O . GLY A 1 99 ? -2.759 5.038 11.466 1.00 97.88 99 GLY A O 1
ATOM 730 N N . HIS A 1 100 ? -4.535 4.439 10.209 1.00 98.38 100 HIS A N 1
ATOM 731 C CA . HIS A 1 100 ? -5.291 3.779 11.268 1.00 98.38 100 HIS A CA 1
ATOM 732 C C . HIS A 1 100 ? -5.631 2.344 10.892 1.00 98.38 100 HIS A C 1
ATOM 734 O O . HIS A 1 100 ? -5.922 2.048 9.732 1.00 98.38 100 HIS A O 1
ATOM 740 N N . VAL A 1 101 ? -5.650 1.456 11.878 1.00 98.06 101 VAL A N 1
ATOM 741 C CA . VAL A 1 101 ? -6.259 0.137 11.712 1.00 98.06 101 VAL A CA 1
ATOM 742 C C . VAL A 1 101 ? -7.769 0.302 11.624 1.00 98.06 101 VAL A C 1
ATOM 744 O O . VAL A 1 101 ? -8.401 0.858 12.517 1.00 98.06 101 VAL A O 1
ATOM 747 N N . VAL A 1 102 ? -8.363 -0.219 10.558 1.00 98.25 102 VAL A N 1
ATOM 748 C CA . VAL A 1 102 ? -9.820 -0.310 10.404 1.00 98.25 102 VAL A CA 1
ATOM 749 C C . VAL A 1 102 ? -10.336 -1.586 11.062 1.00 98.25 102 VAL A C 1
ATOM 751 O O . VAL A 1 102 ? -11.368 -1.580 11.724 1.00 98.25 102 VAL A O 1
ATOM 754 N N . GLY A 1 103 ? -9.609 -2.690 10.905 1.00 95.81 103 GLY A N 1
ATOM 755 C CA . GLY A 1 103 ? -9.896 -3.950 11.581 1.00 95.81 103 GLY A CA 1
ATOM 756 C C . GLY A 1 103 ? -8.996 -5.076 11.096 1.00 95.81 103 GLY A C 1
ATOM 757 O O . GLY A 1 103 ? -8.322 -4.942 10.077 1.00 95.81 103 GLY A O 1
ATOM 758 N N . HIS A 1 104 ? -8.992 -6.179 11.836 1.00 95.25 104 HIS A N 1
ATOM 759 C CA . HIS A 1 104 ? -8.204 -7.365 11.531 1.00 95.25 104 HIS A CA 1
ATOM 760 C C . HIS A 1 104 ? -9.016 -8.606 11.893 1.00 95.25 104 HIS A C 1
ATOM 762 O O . HIS A 1 104 ? -9.363 -8.800 13.056 1.00 95.25 104 HIS A O 1
ATOM 768 N N . ASP A 1 105 ? -9.358 -9.402 10.886 1.00 93.06 105 ASP A N 1
ATOM 769 C CA . ASP A 1 105 ? -10.169 -10.614 11.019 1.00 93.06 105 ASP A CA 1
ATOM 770 C C . ASP A 1 105 ? -9.775 -11.650 9.951 1.00 93.06 105 ASP A C 1
ATOM 772 O O . ASP A 1 105 ? -8.726 -11.526 9.313 1.00 93.06 105 ASP A O 1
ATOM 776 N N . GLU A 1 106 ? -10.600 -12.678 9.739 1.00 93.00 106 GLU A N 1
ATOM 777 C CA . GLU A 1 106 ? -10.339 -13.749 8.775 1.00 93.00 106 GLU A CA 1
ATOM 778 C C . GLU A 1 106 ? -10.211 -13.267 7.324 1.00 93.00 106 GLU A C 1
ATOM 780 O O . GLU A 1 106 ? -9.655 -13.981 6.491 1.00 93.00 106 GLU A O 1
ATOM 785 N N . ARG A 1 107 ? -10.702 -12.062 7.006 1.00 93.94 107 ARG A N 1
ATOM 786 C CA . ARG A 1 107 ? -10.560 -11.458 5.675 1.00 93.94 107 ARG A CA 1
ATOM 787 C C . ARG A 1 107 ? -9.229 -10.739 5.499 1.00 93.94 107 ARG A C 1
ATOM 789 O O . ARG A 1 107 ? -8.903 -10.376 4.372 1.00 93.94 107 ARG A O 1
ATOM 796 N N . GLY A 1 108 ? -8.476 -10.533 6.578 1.00 95.25 108 GLY A N 1
ATOM 797 C CA . GLY A 1 108 ? -7.182 -9.861 6.587 1.00 95.25 108 GLY A CA 1
ATOM 798 C C . GLY A 1 108 ? -7.182 -8.556 7.378 1.00 95.25 108 GLY A C 1
ATOM 799 O O . GLY A 1 108 ? -8.145 -8.196 8.060 1.00 95.25 108 GLY A O 1
ATOM 800 N N . LEU A 1 109 ? -6.067 -7.840 7.288 1.00 97.56 109 LEU A N 1
ATOM 801 C CA . LEU A 1 109 ? -5.857 -6.553 7.937 1.00 97.56 109 LEU A CA 1
ATOM 802 C C . LEU A 1 109 ? -6.325 -5.423 7.024 1.00 97.56 109 LEU A C 1
ATOM 804 O O . LEU A 1 109 ? -5.957 -5.356 5.852 1.00 97.56 109 LEU A O 1
ATOM 808 N N . ARG A 1 110 ? -7.107 -4.499 7.574 1.00 98.38 110 ARG A N 1
ATOM 809 C CA . ARG A 1 110 ? -7.582 -3.313 6.865 1.00 98.38 110 ARG A CA 1
ATOM 810 C C . ARG A 1 110 ? -7.003 -2.061 7.477 1.00 98.38 110 ARG A C 1
ATOM 812 O O . ARG A 1 110 ? -7.106 -1.867 8.689 1.00 98.38 110 ARG A O 1
ATOM 819 N N . LEU A 1 111 ? -6.456 -1.198 6.633 1.00 98.56 111 LEU A N 1
ATOM 820 C CA . LEU A 1 111 ? -5.836 0.060 7.026 1.00 98.56 111 LEU A CA 1
ATOM 821 C C . LEU A 1 111 ? -6.534 1.231 6.339 1.00 98.56 111 LEU A C 1
ATOM 823 O O . LEU A 1 111 ? -6.911 1.143 5.172 1.00 98.56 111 LEU A O 1
ATOM 827 N N . TRP A 1 112 ? -6.648 2.347 7.045 1.00 98.69 112 TRP A N 1
ATOM 828 C CA . TRP A 1 112 ? -7.036 3.633 6.489 1.00 98.69 112 TRP A CA 1
ATOM 829 C C . TRP A 1 112 ? -5.823 4.555 6.446 1.00 98.69 112 TRP A C 1
ATOM 831 O O . TRP A 1 112 ? -5.277 4.906 7.491 1.00 98.69 112 TRP A O 1
ATOM 841 N N . ILE A 1 113 ? -5.414 4.963 5.244 1.00 98.19 113 ILE A N 1
ATOM 842 C CA . ILE A 1 113 ? -4.316 5.906 5.018 1.00 98.19 113 ILE A CA 1
ATOM 843 C C . ILE A 1 113 ? -4.906 7.211 4.454 1.00 98.19 113 ILE A C 1
ATOM 845 O O . ILE A 1 113 ? -5.261 7.264 3.270 1.00 98.19 113 ILE A O 1
ATOM 849 N N . PRO A 1 114 ? -5.057 8.263 5.276 1.00 96.50 114 PRO A N 1
ATOM 850 C CA . PRO A 1 114 ? -5.664 9.512 4.834 1.00 96.50 114 PRO A CA 1
ATOM 851 C C . PRO A 1 114 ? -4.707 10.354 3.981 1.00 96.50 114 PRO A C 1
ATOM 853 O O . PRO A 1 114 ? -3.500 10.395 4.213 1.00 96.50 114 PRO A O 1
ATOM 856 N N . HIS A 1 115 ? -5.259 11.089 3.016 1.00 95.19 115 HIS A N 1
ATOM 857 C CA . HIS A 1 115 ? -4.557 12.159 2.308 1.00 95.19 115 HIS A CA 1
ATOM 858 C C . HIS A 1 115 ? -3.937 13.133 3.319 1.00 95.19 115 HIS A C 1
ATOM 860 O O . HIS A 1 115 ? -4.603 13.581 4.252 1.00 95.19 115 HIS A O 1
ATOM 866 N N . GLY A 1 116 ? -2.676 13.503 3.101 1.00 96.50 116 GLY A N 1
ATOM 867 C CA . GLY A 1 116 ? -1.943 14.416 3.973 1.00 96.50 116 GLY A CA 1
ATOM 868 C C . GLY A 1 116 ? -1.353 13.775 5.229 1.00 96.50 116 GLY A C 1
ATOM 869 O O . GLY A 1 116 ? -0.673 14.482 5.967 1.00 96.50 116 GLY A O 1
ATOM 870 N N . CYS A 1 117 ? -1.543 12.469 5.467 1.00 97.88 117 CYS A N 1
ATOM 871 C CA . CYS A 1 117 ? -0.899 11.786 6.590 1.00 97.88 117 CYS A CA 1
ATOM 872 C C . CYS A 1 117 ? 0.630 11.939 6.544 1.00 97.88 117 CYS A C 1
ATOM 874 O O . CYS A 1 117 ? 1.207 12.037 5.453 1.00 97.88 117 CYS A O 1
ATOM 876 N N . PRO A 1 118 ? 1.321 11.911 7.692 1.00 98.25 118 PRO A N 1
ATOM 877 C CA . PRO A 1 118 ? 2.767 11.959 7.701 1.00 98.25 118 PRO A CA 1
ATOM 878 C C . PRO A 1 118 ? 3.321 10.714 7.006 1.00 98.25 118 PRO A C 1
ATOM 880 O O . PRO A 1 118 ? 2.873 9.580 7.213 1.00 98.25 118 PRO A O 1
ATOM 883 N N . MET A 1 119 ? 4.288 10.960 6.135 1.00 98.25 119 MET A N 1
ATOM 884 C CA . MET A 1 119 ? 4.968 9.969 5.321 1.00 98.25 119 MET A CA 1
ATOM 885 C C . MET A 1 119 ? 6.475 10.219 5.386 1.00 98.25 119 MET A C 1
ATOM 887 O O . MET A 1 119 ? 6.925 11.348 5.580 1.00 98.25 119 MET A O 1
ATOM 891 N N . ALA A 1 120 ? 7.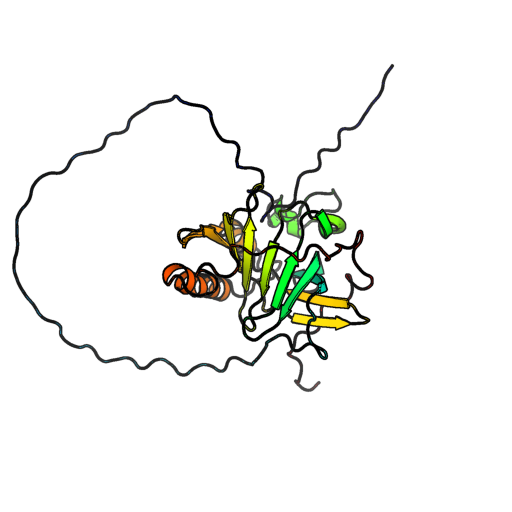246 9.161 5.161 1.00 98.19 120 ALA A N 1
ATOM 892 C CA . ALA A 1 120 ? 8.635 9.248 4.737 1.00 98.19 120 ALA A CA 1
ATOM 893 C C . ALA A 1 120 ? 8.764 8.593 3.360 1.00 98.19 120 ALA A C 1
ATOM 895 O O . ALA A 1 120 ? 8.116 7.579 3.102 1.00 98.19 120 ALA A O 1
ATOM 896 N N . VAL A 1 121 ? 9.564 9.163 2.469 1.00 96.88 121 VAL A N 1
ATOM 897 C CA . VAL A 1 121 ? 9.769 8.635 1.115 1.00 96.88 121 VAL A CA 1
ATOM 898 C C . VAL A 1 121 ? 11.213 8.816 0.689 1.00 96.88 121 VAL A C 1
ATOM 900 O O . VAL A 1 121 ? 11.838 9.833 0.994 1.00 96.88 121 VAL A O 1
ATOM 903 N N . GLU A 1 122 ? 11.750 7.806 0.021 1.00 95.62 122 GLU A N 1
ATOM 904 C CA . GLU A 1 122 ? 13.093 7.841 -0.529 1.00 95.62 122 GLU A CA 1
ATOM 905 C C . GLU A 1 122 ? 13.120 8.719 -1.784 1.00 95.62 122 GLU A C 1
ATOM 907 O O . GLU A 1 122 ? 12.359 8.516 -2.734 1.00 95.62 122 GLU A O 1
ATOM 912 N N . LEU A 1 123 ? 14.004 9.712 -1.768 1.00 96.12 123 LEU A N 1
ATOM 913 C CA . LEU A 1 123 ? 14.293 10.600 -2.887 1.00 96.12 123 LEU A CA 1
ATOM 914 C C . LEU A 1 123 ? 15.778 10.498 -3.228 1.00 96.12 123 LEU A C 1
ATOM 916 O O . LEU A 1 123 ? 16.596 10.138 -2.378 1.00 96.12 123 LEU A O 1
ATOM 920 N N . SER A 1 124 ? 16.150 10.860 -4.451 1.00 96.44 124 SER A N 1
ATOM 921 C CA . SER A 1 124 ? 17.552 11.159 -4.742 1.00 96.44 124 SER A CA 1
ATOM 922 C C . SER A 1 124 ? 17.998 12.388 -3.944 1.00 96.44 124 SER A C 1
ATOM 924 O O . SER A 1 124 ? 17.192 13.243 -3.570 1.00 96.44 124 SER A O 1
ATOM 926 N N . THR A 1 125 ? 19.297 12.503 -3.675 1.00 96.31 125 THR A N 1
ATOM 927 C CA . THR A 1 125 ? 19.863 13.640 -2.925 1.00 96.31 125 THR A CA 1
ATOM 928 C C . THR A 1 125 ? 19.666 14.995 -3.614 1.00 96.31 125 THR A C 1
ATOM 930 O O . THR A 1 125 ? 19.715 16.026 -2.947 1.00 96.31 125 THR A O 1
ATOM 933 N N . ASP A 1 126 ? 19.389 15.008 -4.921 1.00 92.94 126 ASP A N 1
ATOM 934 C CA . ASP A 1 126 ? 18.985 16.198 -5.685 1.00 92.94 126 ASP A CA 1
ATOM 935 C C . ASP A 1 126 ? 17.471 16.515 -5.594 1.00 92.94 126 ASP A C 1
ATOM 937 O O . ASP A 1 126 ? 16.995 17.472 -6.206 1.00 92.94 126 ASP A O 1
ATOM 941 N N . GLY A 1 127 ? 16.713 15.739 -4.812 1.00 94.12 127 GLY A N 1
ATOM 942 C CA . GLY A 1 127 ? 15.306 15.970 -4.483 1.00 94.12 127 GLY A CA 1
ATOM 943 C C . GLY A 1 127 ? 14.287 15.349 -5.443 1.00 94.12 127 GLY A C 1
ATOM 944 O O . GLY A 1 127 ? 13.089 15.598 -5.284 1.00 94.12 127 GLY A O 1
ATOM 945 N N . ARG A 1 128 ? 14.711 14.557 -6.435 1.00 94.00 128 ARG A N 1
ATOM 946 C CA . ARG A 1 128 ? 13.797 13.889 -7.379 1.00 94.00 128 ARG A CA 1
ATOM 947 C C . ARG A 1 128 ? 13.229 12.588 -6.804 1.00 94.00 128 ARG A C 1
ATOM 949 O O . ARG A 1 128 ? 13.865 11.896 -6.010 1.00 94.00 128 ARG A O 1
ATOM 956 N N . GLY A 1 129 ? 12.013 12.236 -7.223 1.00 93.12 129 GLY A N 1
ATOM 957 C CA . GLY A 1 129 ? 11.465 10.909 -6.961 1.00 93.12 129 GLY A CA 1
ATOM 958 C C . GLY A 1 129 ? 12.215 9.861 -7.778 1.00 93.12 129 GLY A C 1
ATOM 959 O O . GLY A 1 129 ? 12.469 10.056 -8.963 1.00 93.12 129 GLY A O 1
ATOM 960 N N . LEU A 1 130 ? 12.554 8.725 -7.170 1.00 92.31 130 LEU A N 1
ATOM 961 C CA . LEU A 1 130 ? 13.328 7.683 -7.861 1.00 92.31 130 LEU A CA 1
ATOM 962 C C . LEU A 1 130 ? 12.558 7.028 -9.015 1.00 92.31 130 LEU A C 1
ATOM 964 O O . LEU A 1 130 ? 13.158 6.623 -10.001 1.00 92.31 130 LEU A O 1
ATOM 968 N N . ARG A 1 131 ? 11.223 7.013 -8.939 1.00 90.00 131 ARG A N 1
ATOM 969 C CA . ARG A 1 131 ? 10.343 6.563 -10.033 1.00 90.00 131 ARG A CA 1
ATOM 970 C C . ARG A 1 131 ? 10.078 7.645 -11.094 1.00 90.00 131 ARG A C 1
ATOM 972 O O . ARG A 1 131 ? 9.365 7.388 -12.054 1.00 90.00 131 ARG A O 1
ATOM 979 N N . ASP A 1 132 ? 10.632 8.854 -10.942 1.00 90.25 132 ASP A N 1
ATOM 980 C CA . ASP A 1 132 ? 10.559 9.919 -11.961 1.00 90.25 132 ASP A CA 1
ATOM 981 C C . ASP A 1 132 ? 11.696 9.840 -12.996 1.00 90.25 132 ASP A C 1
ATOM 983 O O . ASP A 1 132 ? 11.772 10.681 -13.896 1.00 90.25 132 ASP A O 1
ATOM 987 N N . MET A 1 133 ? 12.596 8.864 -12.865 1.00 94.12 133 MET A N 1
ATOM 988 C CA . MET A 1 133 ? 13.748 8.670 -13.742 1.00 94.12 133 MET A CA 1
ATOM 989 C C . MET A 1 133 ? 13.851 7.208 -14.200 1.00 94.12 133 MET A C 1
ATOM 991 O O . MET A 1 133 ? 13.349 6.325 -13.503 1.00 94.12 133 MET A O 1
ATOM 995 N N . PRO A 1 134 ? 14.513 6.935 -15.340 1.00 94.94 134 PRO A N 1
ATOM 996 C CA . PRO A 1 134 ? 14.787 5.568 -15.775 1.00 94.94 134 PRO A CA 1
ATOM 997 C C . PRO A 1 134 ? 15.537 4.774 -14.703 1.00 94.94 134 PRO A C 1
ATOM 999 O O . PRO A 1 134 ? 16.401 5.321 -14.009 1.00 94.94 134 PRO A O 1
ATOM 1002 N N . PHE A 1 135 ? 15.289 3.469 -14.608 1.00 95.94 135 PHE A N 1
ATOM 1003 C CA . PHE A 1 135 ? 15.904 2.614 -13.591 1.00 95.94 135 PHE A CA 1
ATOM 1004 C C . PHE A 1 135 ? 17.431 2.614 -13.689 1.00 95.94 135 PHE A C 1
ATOM 1006 O O . PHE A 1 135 ? 18.127 2.680 -12.678 1.00 95.94 135 PHE A O 1
ATOM 1013 N N . ALA A 1 136 ? 17.960 2.657 -14.915 1.00 96.50 136 ALA A N 1
ATOM 1014 C CA . ALA A 1 136 ? 19.390 2.801 -15.155 1.00 96.50 136 ALA A CA 1
ATOM 1015 C C . ALA A 1 136 ? 19.971 4.043 -14.457 1.00 96.50 136 ALA A C 1
ATOM 1017 O O . ALA A 1 136 ? 21.095 4.002 -13.969 1.00 96.50 136 ALA A O 1
ATOM 1018 N N . GLU A 1 137 ? 19.238 5.157 -14.418 1.00 96.12 137 GLU A N 1
ATOM 1019 C CA . GLU A 1 137 ? 19.652 6.367 -13.707 1.00 96.12 137 GLU A CA 1
ATOM 1020 C C . GLU A 1 137 ? 19.453 6.241 -12.197 1.00 96.12 137 GLU A C 1
ATOM 1022 O O . GLU A 1 137 ? 20.368 6.598 -11.448 1.00 96.12 137 GLU A O 1
ATOM 1027 N N . TRP A 1 138 ? 18.308 5.702 -11.767 1.00 94.38 138 TRP A N 1
ATOM 1028 C CA . TRP A 1 138 ? 17.976 5.474 -10.359 1.00 94.38 138 TRP A CA 1
ATOM 1029 C C . TRP A 1 138 ? 19.080 4.695 -9.648 1.00 94.38 138 TRP A C 1
ATOM 1031 O O . TRP A 1 138 ? 19.597 5.173 -8.642 1.00 94.38 138 TRP A O 1
ATOM 1041 N N . ILE A 1 139 ? 19.516 3.548 -10.173 1.00 94.62 139 ILE A N 1
ATOM 1042 C CA . ILE A 1 139 ? 20.491 2.676 -9.488 1.00 94.62 139 ILE A CA 1
ATOM 1043 C C . ILE A 1 139 ? 21.855 3.343 -9.223 1.00 94.62 139 ILE A C 1
ATOM 1045 O O . ILE A 1 139 ? 22.663 2.805 -8.468 1.00 94.62 139 ILE A O 1
ATOM 1049 N N . ARG A 1 140 ? 22.124 4.505 -9.837 1.00 95.38 140 ARG A N 1
ATOM 1050 C CA . ARG A 1 140 ? 23.336 5.314 -9.628 1.00 95.38 140 ARG A CA 1
ATOM 1051 C C . ARG A 1 140 ? 23.140 6.482 -8.661 1.00 95.38 140 ARG A C 1
ATOM 1053 O O . ARG A 1 140 ? 24.113 7.159 -8.334 1.00 95.38 140 ARG A O 1
ATOM 1060 N N . GLN A 1 141 ? 21.912 6.756 -8.232 1.00 95.06 141 GLN A N 1
ATOM 1061 C CA . GLN A 1 141 ? 21.626 7.860 -7.327 1.00 95.06 141 GLN A CA 1
ATOM 1062 C C . GLN A 1 141 ? 22.033 7.515 -5.897 1.00 95.06 141 GLN A C 1
ATOM 1064 O O . GLN A 1 141 ? 21.790 6.417 -5.400 1.00 95.06 141 GLN A O 1
ATOM 1069 N N . SER A 1 142 ? 22.595 8.505 -5.207 1.00 95.56 142 SER A N 1
ATOM 1070 C CA . SER A 1 142 ? 22.561 8.516 -3.746 1.00 95.56 142 SER A CA 1
ATOM 1071 C C . SER A 1 142 ? 21.172 8.943 -3.294 1.00 95.56 142 SER A C 1
ATOM 1073 O O . SER A 1 142 ? 20.564 9.823 -3.912 1.00 95.56 142 SER A O 1
ATOM 1075 N N . THR A 1 143 ? 20.675 8.336 -2.221 1.00 95.44 143 THR A N 1
ATOM 1076 C CA . THR A 1 143 ? 19.304 8.543 -1.760 1.00 95.44 143 THR A CA 1
ATOM 1077 C C . THR A 1 143 ? 19.250 9.067 -0.333 1.00 95.44 143 THR A C 1
ATOM 1079 O O . THR A 1 143 ? 20.182 8.909 0.457 1.00 95.44 143 THR A O 1
ATOM 1082 N N . VAL A 1 144 ? 18.148 9.736 -0.016 1.00 96.31 144 VAL A N 1
ATOM 1083 C CA . VAL A 1 144 ? 17.828 10.234 1.318 1.00 96.31 144 VAL A CA 1
ATOM 1084 C C . VAL A 1 144 ? 16.346 10.011 1.587 1.00 96.31 144 VAL A C 1
ATOM 1086 O O . VAL A 1 144 ? 15.502 10.165 0.703 1.00 96.31 144 VAL A O 1
ATOM 1089 N N . LEU A 1 145 ? 16.026 9.642 2.823 1.00 96.50 145 LEU A N 1
ATOM 1090 C CA . LEU A 1 145 ? 14.652 9.476 3.264 1.00 96.50 145 LEU A CA 1
ATOM 1091 C C . LEU A 1 145 ? 14.120 10.821 3.770 1.00 96.50 145 LEU A C 1
ATOM 1093 O O . LEU A 1 145 ? 14.660 11.390 4.717 1.00 96.50 145 LEU A O 1
ATOM 1097 N N . VAL A 1 146 ? 13.077 11.342 3.125 1.00 97.00 146 VAL A N 1
ATOM 1098 C CA . VAL A 1 146 ? 12.520 12.671 3.415 1.00 97.00 146 VAL A CA 1
ATOM 1099 C C . VAL A 1 146 ? 11.115 12.539 3.977 1.00 97.00 146 VAL A C 1
ATOM 1101 O O . VAL A 1 146 ? 10.265 11.861 3.395 1.00 97.00 146 VAL A O 1
ATOM 1104 N N . THR A 1 147 ? 10.854 13.213 5.097 1.00 97.56 147 THR A N 1
ATOM 1105 C CA . THR A 1 147 ? 9.514 13.298 5.678 1.00 97.56 147 THR A CA 1
ATOM 1106 C C . THR A 1 147 ? 8.687 14.377 4.988 1.00 97.56 147 THR A C 1
ATOM 1108 O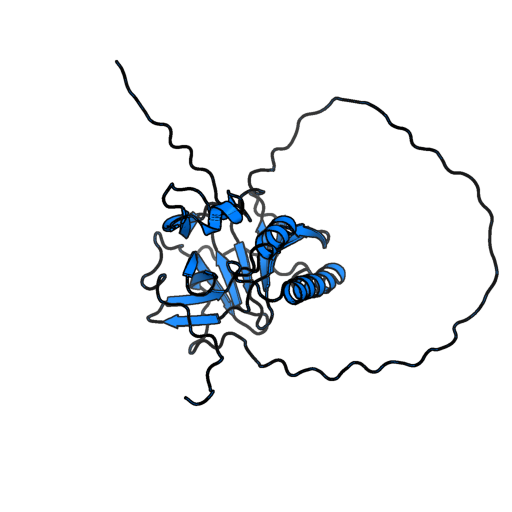 O . THR A 1 147 ? 9.157 15.484 4.729 1.00 97.56 147 THR A O 1
ATOM 1111 N N . ARG A 1 148 ? 7.436 14.048 4.659 1.00 96.38 148 ARG A N 1
ATOM 1112 C CA . ARG A 1 148 ? 6.477 14.967 4.033 1.00 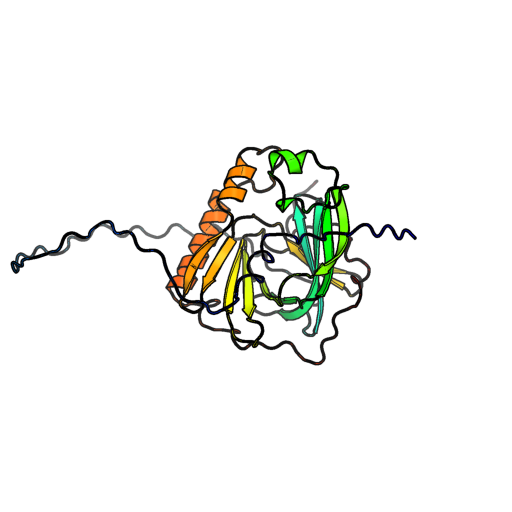96.38 148 ARG A CA 1
ATOM 1113 C C . ARG A 1 148 ? 5.037 14.477 4.219 1.00 96.38 148 ARG A C 1
ATOM 1115 O O . ARG A 1 148 ? 4.839 13.292 4.482 1.00 96.38 148 ARG A O 1
ATOM 1122 N N . PRO A 1 149 ? 4.022 15.334 4.025 1.00 97.38 149 PRO A N 1
ATOM 1123 C CA . PRO A 1 149 ? 2.638 14.882 3.923 1.00 97.38 149 PRO A CA 1
ATOM 1124 C C . PRO A 1 149 ? 2.432 13.991 2.692 1.00 97.38 149 PRO A C 1
ATOM 1126 O O . PRO A 1 149 ? 2.958 14.287 1.613 1.00 97.38 149 PRO A O 1
ATOM 1129 N N . TRP A 1 150 ? 1.638 12.929 2.834 1.00 96.25 150 TRP A N 1
ATOM 1130 C CA . TRP A 1 150 ? 1.211 12.063 1.735 1.00 96.25 150 TRP A CA 1
ATOM 1131 C C . TRP A 1 150 ? 0.403 12.871 0.705 1.00 96.25 150 TRP A C 1
ATOM 1133 O O . TRP A 1 150 ? -0.685 13.351 1.032 1.00 96.25 150 TRP A O 1
ATOM 1143 N N . PRO A 1 151 ? 0.889 13.025 -0.543 1.00 93.38 151 PRO A N 1
ATOM 1144 C CA . PRO A 1 151 ? 0.216 13.853 -1.545 1.00 93.38 151 PRO A CA 1
ATOM 1145 C C . PRO A 1 151 ? -0.878 13.103 -2.319 1.00 93.38 151 PRO A C 1
ATOM 1147 O O . PRO A 1 151 ? -1.532 13.688 -3.184 1.00 93.38 151 PRO A O 1
ATOM 1150 N N . GLY A 1 152 ? -1.016 11.793 -2.103 1.00 91.62 152 GLY A N 1
ATOM 1151 C CA . GLY A 1 152 ? -1.993 10.968 -2.800 1.00 91.62 152 GLY A CA 1
ATOM 1152 C C . GLY A 1 152 ? -3.360 10.965 -2.118 1.00 91.62 152 GLY A C 1
ATOM 1153 O O . GLY A 1 152 ? -3.521 11.499 -1.021 1.00 91.62 152 GLY A O 1
ATOM 1154 N N . PRO A 1 153 ? -4.371 10.374 -2.768 1.00 94.56 153 PRO A N 1
ATOM 1155 C CA . PRO A 1 153 ? -5.717 10.320 -2.217 1.00 94.56 153 PRO A CA 1
ATOM 1156 C C . PRO A 1 153 ? -5.782 9.451 -0.955 1.00 94.56 153 PRO A C 1
ATOM 1158 O O . PRO A 1 153 ? -4.859 8.699 -0.634 1.00 94.56 153 PRO A O 1
ATOM 1161 N N . ASN A 1 154 ? -6.922 9.546 -0.279 1.00 96.25 154 ASN A N 1
ATOM 1162 C CA . ASN A 1 154 ? -7.327 8.604 0.752 1.00 96.25 154 ASN A CA 1
ATOM 1163 C C . ASN A 1 154 ? -7.300 7.160 0.229 1.00 96.25 154 ASN A C 1
ATOM 1165 O O . ASN A 1 154 ? -7.741 6.909 -0.896 1.00 96.25 154 ASN A O 1
ATOM 1169 N N . ILE A 1 155 ? -6.840 6.231 1.064 1.00 98.25 155 ILE A N 1
ATOM 1170 C CA . ILE A 1 155 ? -6.775 4.799 0.768 1.00 98.25 155 ILE A CA 1
ATOM 1171 C C . ILE A 1 155 ? -7.443 4.027 1.906 1.00 98.25 155 ILE A C 1
ATOM 1173 O O . ILE A 1 155 ? -7.010 4.122 3.053 1.00 98.25 155 ILE A O 1
ATOM 1177 N N . LEU A 1 156 ? -8.429 3.195 1.576 1.00 98.81 156 LEU A N 1
ATOM 1178 C CA . LEU A 1 156 ? -8.697 1.988 2.359 1.00 98.81 156 LEU A CA 1
ATOM 1179 C C . LEU A 1 156 ? -7.880 0.868 1.727 1.00 98.81 156 LEU A C 1
ATOM 1181 O O . LEU A 1 156 ? -7.959 0.673 0.520 1.00 98.81 156 LEU A O 1
ATOM 1185 N N . MET A 1 157 ? -7.100 0.154 2.520 1.00 98.75 157 MET A N 1
ATOM 1186 C CA . MET A 1 157 ? -6.217 -0.915 2.069 1.00 98.75 157 MET A CA 1
ATOM 1187 C C . MET A 1 157 ? -6.609 -2.212 2.758 1.00 98.75 157 MET A C 1
ATOM 1189 O O . MET A 1 157 ? -6.739 -2.230 3.977 1.00 98.75 157 MET A O 1
ATOM 1193 N N . LEU A 1 158 ? -6.751 -3.287 1.990 1.00 98.75 158 LEU A N 1
ATOM 1194 C CA . LEU A 1 158 ? -6.855 -4.655 2.474 1.00 98.75 158 LEU A CA 1
ATOM 1195 C C . LEU A 1 158 ? -5.538 -5.376 2.207 1.00 98.75 158 LEU A C 1
ATOM 1197 O O . LEU A 1 158 ? -5.152 -5.561 1.054 1.00 98.75 158 LEU A O 1
ATOM 1201 N N . ILE A 1 159 ? -4.906 -5.826 3.281 1.00 98.38 159 ILE A N 1
ATOM 1202 C CA . ILE A 1 159 ? -3.799 -6.772 3.260 1.00 98.38 159 ILE A CA 1
ATOM 1203 C C . ILE A 1 159 ? -4.403 -8.140 3.603 1.00 98.38 159 ILE A C 1
ATOM 1205 O O . ILE A 1 159 ? -4.911 -8.313 4.717 1.00 98.38 159 ILE A O 1
ATOM 1209 N N . PRO A 1 160 ? -4.421 -9.100 2.665 1.00 96.06 160 PRO A N 1
ATOM 1210 C CA . PRO A 1 160 ? -5.049 -10.395 2.885 1.00 96.06 160 PRO A CA 1
ATOM 1211 C C . PRO A 1 160 ? -4.282 -11.208 3.946 1.00 96.06 160 PRO A C 1
ATOM 1213 O O . PRO A 1 160 ? -3.100 -10.954 4.185 1.00 96.06 160 PRO A O 1
ATOM 1216 N N . PRO A 1 161 ? -4.903 -12.238 4.553 1.00 91.56 161 PRO A N 1
ATOM 1217 C CA . PRO A 1 161 ? -4.210 -13.135 5.478 1.00 91.56 161 PRO A CA 1
ATOM 1218 C C . PRO A 1 161 ? -3.063 -13.900 4.812 1.00 91.56 161 PRO A C 1
ATOM 1220 O O . PRO A 1 161 ? -2.145 -14.335 5.493 1.00 91.56 161 PRO A O 1
ATOM 1223 N N . ALA A 1 162 ? -3.144 -14.102 3.496 1.00 89.62 162 ALA A N 1
ATOM 1224 C CA . ALA A 1 162 ? -2.109 -14.710 2.679 1.00 89.62 162 ALA A CA 1
ATOM 1225 C C . ALA A 1 162 ? -2.207 -14.174 1.246 1.00 89.62 162 ALA A C 1
ATOM 1227 O O . ALA A 1 162 ? -3.301 -13.891 0.751 1.00 89.62 162 ALA A O 1
ATOM 1228 N N . GLY A 1 163 ? -1.065 -14.081 0.573 1.00 94.12 163 GLY A N 1
ATOM 1229 C CA . GLY A 1 163 ? -0.973 -13.605 -0.805 1.00 94.12 163 GLY A CA 1
ATOM 1230 C C . GLY A 1 163 ? 0.097 -12.537 -0.971 1.00 94.12 163 GLY A C 1
ATOM 1231 O O . GLY A 1 163 ? 0.531 -11.913 -0.004 1.00 94.12 163 GLY A O 1
ATOM 1232 N N . ALA A 1 164 ? 0.523 -12.355 -2.216 1.00 97.50 164 ALA A N 1
ATOM 1233 C CA . ALA A 1 164 ? 1.550 -11.392 -2.597 1.00 97.50 164 ALA A CA 1
ATOM 1234 C C . ALA A 1 164 ? 0.908 -10.134 -3.207 1.00 97.50 164 ALA A C 1
ATOM 1236 O O . ALA A 1 164 ? 1.188 -9.753 -4.347 1.00 97.50 164 ALA A O 1
ATOM 1237 N N . HIS A 1 165 ? -0.022 -9.532 -2.466 1.00 98.62 165 HIS A N 1
ATOM 1238 C CA . HIS A 1 165 ? -0.740 -8.340 -2.897 1.00 98.62 165 HIS A CA 1
ATOM 1239 C C . HIS A 1 165 ? -1.407 -7.612 -1.727 1.00 98.62 165 HIS A C 1
ATOM 1241 O O . HIS A 1 165 ? -1.662 -8.195 -0.673 1.00 98.62 165 HIS A O 1
ATOM 1247 N N . SER A 1 166 ? -1.830 -6.381 -1.987 1.00 98.75 166 SER A N 1
ATOM 1248 C CA . SER A 1 166 ? -2.913 -5.714 -1.269 1.00 98.75 166 SER A CA 1
ATOM 1249 C C . SER A 1 166 ? -3.922 -5.112 -2.251 1.00 98.75 166 SER A C 1
ATOM 1251 O O . SER A 1 166 ? -3.609 -4.837 -3.410 1.00 98.75 166 SER A O 1
ATOM 1253 N N . VAL A 1 167 ? -5.169 -4.933 -1.804 1.00 98.88 167 VAL A N 1
ATOM 1254 C CA . VAL A 1 167 ? -6.239 -4.302 -2.599 1.00 98.88 167 VAL A CA 1
ATOM 1255 C C . VAL A 1 167 ? -6.633 -2.984 -1.963 1.00 98.88 167 VAL A C 1
ATOM 1257 O O . VAL A 1 167 ? -6.855 -2.921 -0.758 1.00 98.88 167 VAL A O 1
ATOM 1260 N N . TRP A 1 168 ? -6.660 -1.908 -2.740 1.00 98.81 168 TRP A N 1
ATOM 1261 C CA . TRP A 1 168 ? -6.911 -0.558 -2.250 1.00 98.81 168 TRP A CA 1
ATOM 1262 C C . TRP A 1 168 ? -8.185 -0.005 -2.878 1.00 98.81 168 TRP A C 1
ATOM 1264 O O . TRP A 1 168 ? -8.405 -0.161 -4.076 1.00 98.81 168 TRP A O 1
ATOM 1274 N N . TRP A 1 169 ? -9.006 0.680 -2.090 1.00 98.75 169 TRP A N 1
ATOM 1275 C CA . TRP A 1 169 ? -10.187 1.396 -2.558 1.00 98.75 169 TRP A CA 1
ATOM 1276 C C . TRP A 1 169 ? -9.866 2.881 -2.641 1.00 98.75 169 TRP A C 1
ATOM 1278 O O . TRP A 1 169 ? -9.275 3.462 -1.726 1.00 98.75 169 TRP A O 1
ATOM 1288 N N . PHE A 1 170 ? -10.308 3.492 -3.736 1.00 98.00 170 PHE A N 1
ATOM 1289 C CA . PHE A 1 170 ? -10.210 4.924 -3.958 1.00 98.00 170 PHE A CA 1
ATOM 1290 C C . PHE A 1 170 ? -11.579 5.535 -4.211 1.00 98.00 170 PHE A C 1
ATOM 1292 O O . PHE A 1 170 ? -12.425 4.955 -4.897 1.00 98.00 170 PHE A O 1
ATOM 1299 N N . TRP A 1 171 ? -11.739 6.767 -3.739 1.00 96.19 171 TRP A N 1
ATOM 1300 C CA . TRP A 1 171 ? -12.923 7.589 -3.952 1.00 96.19 171 TRP A CA 1
ATOM 1301 C C . TRP A 1 171 ? -12.567 8.864 -4.710 1.00 96.19 171 TRP A C 1
ATOM 1303 O O . TRP A 1 171 ? -11.432 9.352 -4.664 1.00 96.19 171 TRP A O 1
ATOM 1313 N N . ASP A 1 172 ? -13.542 9.403 -5.435 1.00 91.38 172 ASP A N 1
ATOM 1314 C CA . ASP A 1 172 ? -13.435 10.734 -6.018 1.00 91.38 172 ASP A CA 1
ATOM 1315 C C . ASP A 1 172 ? -13.589 11.832 -4.949 1.00 91.38 172 ASP A C 1
ATOM 1317 O O . ASP A 1 172 ? -13.806 11.574 -3.763 1.00 91.38 172 ASP A O 1
ATOM 1321 N N . ARG A 1 173 ? -13.461 13.096 -5.363 1.00 87.12 173 ARG A N 1
ATOM 1322 C CA . ARG A 1 173 ? -13.567 14.247 -4.449 1.00 87.12 173 ARG A CA 1
ATOM 1323 C C . ARG A 1 173 ? -14.964 14.421 -3.847 1.00 87.12 173 ARG A C 1
ATOM 1325 O O . ARG A 1 173 ? -15.109 15.176 -2.895 1.00 87.12 173 ARG A O 1
ATOM 1332 N N . GLN A 1 174 ? -15.974 13.768 -4.417 1.00 88.94 174 GLN A N 1
ATOM 1333 C CA . GLN A 1 174 ? -17.351 13.760 -3.941 1.00 88.94 174 GLN A CA 1
ATOM 1334 C C . GLN A 1 174 ? -17.625 12.576 -3.000 1.00 88.94 174 GLN A C 1
ATOM 1336 O O . GLN A 1 174 ? -18.764 12.399 -2.578 1.00 88.94 174 GLN A O 1
ATOM 1341 N N . GLY A 1 175 ? -16.611 11.764 -2.681 1.00 89.31 175 GLY A N 1
ATOM 1342 C CA . GLY A 1 175 ? -16.752 10.596 -1.816 1.00 89.31 175 GLY A CA 1
ATOM 1343 C C . GLY A 1 175 ? -17.405 9.399 -2.504 1.00 89.31 175 GLY A C 1
ATOM 1344 O O . GLY A 1 175 ? -17.824 8.467 -1.825 1.00 89.31 175 GLY A O 1
ATOM 1345 N N . ARG A 1 176 ? -17.505 9.387 -3.840 1.00 94.00 176 ARG A N 1
ATOM 1346 C CA . ARG A 1 176 ? -18.043 8.237 -4.581 1.00 94.00 176 ARG A CA 1
ATOM 1347 C C . ARG A 1 176 ? -16.928 7.263 -4.903 1.00 94.00 176 ARG A C 1
ATOM 1349 O O . ARG A 1 176 ? -15.839 7.680 -5.301 1.00 94.00 176 ARG A O 1
ATOM 1356 N N . PHE A 1 177 ? -17.214 5.971 -4.769 1.00 97.44 177 PHE A N 1
ATOM 1357 C CA . PHE A 1 177 ? -16.262 4.929 -5.128 1.00 97.44 177 PHE A CA 1
ATOM 1358 C C . PHE A 1 177 ? -15.815 5.089 -6.584 1.00 97.44 177 PHE A C 1
ATOM 1360 O O . PHE A 1 177 ? -16.642 5.187 -7.492 1.00 97.44 177 PHE A O 1
ATOM 1367 N N . ALA A 1 178 ? -14.502 5.137 -6.796 1.00 97.12 178 ALA A N 1
ATOM 1368 C CA . ALA A 1 178 ? -13.912 5.403 -8.098 1.00 97.12 178 ALA A CA 1
ATOM 1369 C C . ALA A 1 178 ? -13.305 4.149 -8.727 1.00 97.12 178 ALA A C 1
ATOM 1371 O O . ALA A 1 178 ? -13.441 3.974 -9.935 1.00 97.12 178 ALA A O 1
ATOM 1372 N N . ARG A 1 179 ? -12.588 3.329 -7.948 1.00 97.50 179 ARG A N 1
ATOM 1373 C CA . ARG A 1 179 ? -11.853 2.147 -8.434 1.00 97.50 179 ARG A CA 1
ATOM 1374 C C . ARG A 1 179 ? -11.177 1.386 -7.306 1.00 97.50 179 ARG A C 1
ATOM 1376 O O . ARG A 1 179 ? -10.840 1.977 -6.277 1.00 97.50 179 ARG A O 1
ATOM 1383 N N . TRP A 1 180 ? -10.906 0.113 -7.574 1.00 98.81 180 TRP A N 1
ATOM 1384 C CA . TRP A 1 180 ? -9.904 -0.645 -6.842 1.00 98.81 180 TRP A CA 1
ATOM 1385 C C . TRP A 1 180 ? -8.533 -0.503 -7.505 1.00 98.81 180 TRP A C 1
ATOM 1387 O O . TRP A 1 180 ? -8.415 -0.247 -8.709 1.00 98.81 180 TRP A O 1
ATOM 1397 N N . TYR A 1 181 ? -7.502 -0.708 -6.703 1.00 98.81 181 TYR A N 1
ATOM 1398 C CA . TYR A 1 181 ? -6.130 -0.898 -7.138 1.00 98.81 181 TYR A CA 1
ATOM 1399 C C . TYR A 1 181 ? -5.583 -2.158 -6.509 1.00 98.81 181 TYR A C 1
ATOM 1401 O O . TYR A 1 181 ? -5.778 -2.381 -5.319 1.00 98.81 181 TYR A O 1
ATOM 1409 N N . ILE A 1 182 ? -4.916 -2.972 -7.303 1.00 98.88 182 ILE A N 1
ATOM 1410 C CA . ILE A 1 182 ? -4.212 -4.147 -6.820 1.00 98.88 182 ILE A CA 1
ATOM 1411 C C . ILE A 1 182 ? -2.734 -3.780 -6.831 1.00 98.88 182 ILE A C 1
ATOM 1413 O O . ILE A 1 182 ? -2.181 -3.596 -7.914 1.00 98.88 182 ILE A O 1
ATOM 1417 N N . ASN A 1 183 ? -2.140 -3.660 -5.643 1.00 98.62 183 ASN A N 1
ATOM 1418 C CA . ASN A 1 183 ? -0.698 -3.504 -5.482 1.00 98.62 183 ASN A CA 1
ATOM 1419 C C . ASN A 1 183 ? -0.096 -4.903 -5.369 1.00 98.62 183 ASN A C 1
ATOM 1421 O O . ASN A 1 183 ? -0.425 -5.604 -4.408 1.00 98.62 183 ASN A O 1
ATOM 1425 N N . LEU A 1 184 ? 0.717 -5.347 -6.331 1.00 98.69 184 LEU A N 1
ATOM 1426 C CA . LEU A 1 184 ? 1.417 -6.627 -6.185 1.00 98.69 184 LEU A CA 1
ATOM 1427 C C . LEU A 1 184 ? 2.690 -6.390 -5.383 1.00 98.69 184 LEU A C 1
ATOM 1429 O O . LEU A 1 184 ? 3.500 -5.524 -5.701 1.00 98.69 184 LEU A O 1
ATOM 1433 N N . GLU A 1 185 ? 2.859 -7.152 -4.313 1.00 97.62 185 GLU A N 1
ATOM 1434 C CA . GLU A 1 185 ? 3.896 -6.896 -3.316 1.00 97.62 185 GLU A CA 1
ATOM 1435 C C . GLU A 1 185 ? 4.192 -8.155 -2.507 1.00 97.62 185 GLU A C 1
ATOM 1437 O O . GLU A 1 185 ? 3.411 -9.102 -2.494 1.00 97.62 185 GLU A O 1
ATOM 1442 N N . ALA A 1 186 ? 5.331 -8.213 -1.831 1.00 96.06 186 ALA A N 1
ATOM 1443 C CA . ALA A 1 186 ? 5.656 -9.346 -0.981 1.00 96.06 186 ALA A CA 1
ATOM 1444 C C . ALA A 1 186 ? 4.593 -9.516 0.123 1.00 96.06 186 ALA A C 1
ATOM 1446 O O . ALA A 1 186 ? 4.074 -8.513 0.630 1.00 96.06 186 ALA A O 1
ATOM 1447 N N . PRO A 1 187 ? 4.297 -10.757 0.555 1.00 95.19 187 PRO A N 1
ATOM 1448 C CA . PRO A 1 187 ? 3.422 -10.988 1.697 1.00 95.19 187 PRO A CA 1
ATOM 1449 C C . PRO A 1 187 ? 3.830 -10.118 2.890 1.00 95.19 187 PRO A C 1
ATOM 1451 O O . PRO A 1 187 ? 5.003 -10.081 3.277 1.00 95.19 187 PRO A O 1
ATOM 1454 N N . ALA A 1 188 ? 2.867 -9.380 3.437 1.00 94.19 188 ALA A N 1
ATOM 1455 C CA . ALA A 1 188 ? 3.145 -8.388 4.462 1.00 94.19 188 ALA A CA 1
ATOM 1456 C C . ALA A 1 188 ? 3.553 -9.045 5.788 1.00 94.19 188 ALA A C 1
ATOM 1458 O O . ALA A 1 188 ? 2.897 -9.961 6.285 1.00 94.19 188 ALA A O 1
ATOM 1459 N N . VAL A 1 189 ? 4.608 -8.518 6.404 1.00 93.69 189 VAL A N 1
ATOM 1460 C CA . VAL A 1 189 ? 5.061 -8.900 7.742 1.00 93.69 189 VAL A CA 1
ATOM 1461 C C . VAL A 1 189 ? 4.563 -7.858 8.725 1.00 93.69 189 VAL A C 1
ATOM 1463 O O . VAL A 1 189 ? 5.060 -6.732 8.770 1.00 93.69 189 VAL A O 1
ATOM 1466 N N . ALA A 1 190 ? 3.574 -8.226 9.526 1.00 92.88 190 ALA A N 1
ATOM 1467 C CA . ALA A 1 190 ? 3.121 -7.362 10.598 1.00 92.88 190 ALA A CA 1
ATOM 1468 C C . ALA A 1 190 ? 4.029 -7.429 11.821 1.00 92.88 190 ALA A C 1
ATOM 1470 O O . ALA A 1 190 ? 4.634 -8.458 12.122 1.00 92.88 190 ALA A O 1
ATOM 1471 N N . TRP A 1 191 ? 4.058 -6.340 12.576 1.00 93.38 191 TRP A N 1
ATOM 1472 C CA . TRP A 1 191 ? 4.828 -6.245 13.802 1.00 93.38 191 TRP A CA 1
ATOM 1473 C C . TRP A 1 191 ? 4.174 -5.290 14.798 1.00 93.38 191 TRP A C 1
ATOM 1475 O O . TRP A 1 191 ? 3.442 -4.369 14.434 1.00 93.38 191 TRP A O 1
ATOM 1485 N N . ARG A 1 192 ? 4.493 -5.499 16.077 1.00 92.69 192 ARG A N 1
ATOM 1486 C CA . ARG A 1 192 ? 4.205 -4.578 17.178 1.00 92.69 192 ARG A CA 1
ATOM 1487 C C . ARG A 1 192 ? 5.477 -4.351 17.970 1.00 92.69 192 ARG A C 1
ATOM 1489 O O . ARG A 1 192 ? 6.211 -5.296 18.253 1.00 92.69 192 ARG A O 1
ATOM 1496 N N . TYR A 1 193 ? 5.733 -3.105 18.332 1.00 88.50 193 TYR A N 1
ATOM 1497 C CA . TYR A 1 193 ? 6.842 -2.753 19.198 1.00 88.50 193 TYR A CA 1
ATOM 1498 C C . TYR A 1 193 ? 6.587 -1.433 19.893 1.00 88.50 193 TYR A C 1
ATOM 1500 O O . TYR A 1 193 ? 6.248 -0.454 19.238 1.00 88.50 193 TYR A O 1
ATOM 1508 N N . ASP A 1 194 ? 6.787 -1.433 21.209 1.00 88.00 194 ASP A N 1
ATOM 1509 C CA . ASP A 1 194 ? 6.713 -0.234 22.045 1.00 88.00 194 ASP A CA 1
ATOM 1510 C C . ASP A 1 194 ? 5.449 0.609 21.781 1.00 88.00 194 ASP A C 1
ATOM 1512 O O . ASP A 1 194 ? 5.490 1.809 21.535 1.00 88.00 194 ASP A O 1
ATOM 1516 N N . GLY A 1 195 ? 4.298 -0.069 21.723 1.00 87.56 195 GLY A N 1
ATOM 1517 C CA . GLY A 1 195 ? 2.996 0.557 21.478 1.00 87.56 195 GLY A CA 1
ATOM 1518 C C . GLY A 1 195 ? 2.675 0.892 20.015 1.00 87.56 195 GLY A C 1
ATOM 1519 O O . GLY A 1 195 ? 1.501 1.085 19.712 1.00 87.56 195 GLY A O 1
ATOM 1520 N N . LEU A 1 196 ? 3.647 0.885 19.097 1.00 93.56 196 LEU A N 1
ATOM 1521 C CA . LEU A 1 196 ? 3.417 1.085 17.662 1.00 93.56 196 LEU A CA 1
ATOM 1522 C C . LEU A 1 196 ? 3.187 -0.249 16.945 1.00 93.56 196 LEU A C 1
ATOM 1524 O O . LEU A 1 196 ? 3.868 -1.243 17.212 1.00 93.56 196 LEU A O 1
ATOM 1528 N N . VAL A 1 197 ? 2.261 -0.254 15.989 1.00 95.44 197 VAL A N 1
ATOM 1529 C CA . VAL A 1 197 ? 2.084 -1.355 15.041 1.00 95.44 197 VAL A CA 1
ATOM 1530 C C . VAL A 1 197 ? 2.480 -0.943 13.637 1.00 95.44 197 VAL A C 1
ATOM 1532 O O . VAL A 1 197 ? 2.365 0.221 13.243 1.00 95.44 197 VAL A O 1
ATOM 1535 N N . GLY A 1 198 ? 2.906 -1.918 12.851 1.00 95.94 198 GLY A N 1
ATOM 1536 C CA . GLY A 1 198 ? 3.202 -1.689 11.454 1.00 95.94 198 GLY A CA 1
ATOM 1537 C C . GLY A 1 198 ? 3.131 -2.946 10.619 1.00 95.94 198 GLY A C 1
ATOM 1538 O O . GLY A 1 198 ? 2.998 -4.062 11.122 1.00 95.94 198 GLY A O 1
ATOM 1539 N N . VAL A 1 199 ? 3.216 -2.719 9.318 1.00 96.62 199 VAL A N 1
ATOM 1540 C CA . VAL A 1 199 ? 3.335 -3.756 8.303 1.00 96.62 199 VAL A CA 1
ATOM 1541 C C . VAL A 1 199 ? 4.497 -3.417 7.393 1.00 96.62 199 VAL A C 1
ATOM 1543 O O . VAL A 1 199 ? 4.630 -2.278 6.943 1.00 96.62 199 VAL A O 1
ATOM 1546 N N . ASP A 1 200 ? 5.331 -4.417 7.141 1.00 97.25 200 ASP A N 1
ATOM 1547 C CA . ASP A 1 200 ? 6.456 -4.334 6.226 1.00 97.25 200 ASP A CA 1
ATOM 1548 C C . ASP A 1 200 ? 6.158 -5.178 4.995 1.00 97.25 200 ASP A C 1
ATOM 1550 O O . ASP A 1 200 ? 5.838 -6.360 5.100 1.00 97.25 200 ASP A O 1
ATOM 1554 N N . THR A 1 201 ? 6.307 -4.586 3.821 1.00 96.31 201 THR A N 1
ATOM 1555 C CA . THR A 1 201 ? 6.195 -5.283 2.538 1.00 96.31 201 THR A CA 1
ATOM 1556 C C . THR A 1 201 ? 7.329 -4.851 1.603 1.00 96.31 201 THR A C 1
ATOM 1558 O O . THR A 1 201 ? 8.238 -4.109 1.993 1.00 96.31 201 THR A O 1
ATOM 1561 N N . THR A 1 202 ? 7.316 -5.362 0.381 1.00 96.50 202 THR A N 1
ATOM 1562 C CA . THR A 1 202 ? 8.215 -5.008 -0.710 1.00 96.50 202 THR A CA 1
ATOM 1563 C C . THR A 1 202 ? 7.386 -4.935 -1.979 1.00 96.50 202 THR A C 1
ATOM 1565 O O . THR A 1 202 ? 6.807 -5.931 -2.388 1.00 96.50 202 THR A O 1
ATOM 1568 N N . ASP A 1 203 ? 7.332 -3.757 -2.588 1.00 96.44 203 ASP A N 1
ATOM 1569 C CA . ASP A 1 203 ? 6.597 -3.522 -3.833 1.00 96.44 203 ASP A CA 1
ATOM 1570 C C . ASP A 1 203 ? 7.142 -4.412 -4.963 1.00 96.44 203 ASP A C 1
ATOM 1572 O O . ASP A 1 203 ? 8.358 -4.559 -5.078 1.00 96.44 203 ASP A O 1
ATOM 1576 N N . HIS A 1 204 ? 6.286 -5.012 -5.791 1.00 97.19 204 HIS A N 1
ATOM 1577 C CA . HIS A 1 204 ? 6.710 -5.786 -6.967 1.00 97.19 204 HIS A CA 1
ATOM 1578 C C . HIS A 1 204 ? 6.549 -5.011 -8.284 1.00 97.19 204 HIS A C 1
ATOM 1580 O O . HIS A 1 204 ? 6.672 -5.602 -9.356 1.00 97.19 204 HIS A O 1
ATOM 1586 N N . ASP A 1 205 ? 6.297 -3.701 -8.201 1.00 95.19 205 ASP A N 1
ATOM 1587 C CA . ASP A 1 205 ? 6.126 -2.722 -9.281 1.00 95.19 205 ASP A CA 1
ATOM 1588 C C . ASP A 1 205 ? 4.983 -2.935 -10.264 1.00 95.19 205 ASP A C 1
ATOM 1590 O O . ASP A 1 205 ? 4.536 -1.963 -10.864 1.00 95.19 205 ASP A O 1
ATOM 1594 N N . LEU A 1 206 ? 4.549 -4.171 -10.482 1.00 98.00 206 LEU A N 1
ATOM 1595 C CA . LEU A 1 206 ? 3.432 -4.484 -11.353 1.00 98.00 206 LEU A CA 1
ATOM 1596 C C . LEU A 1 206 ? 2.125 -4.329 -10.588 1.00 98.00 206 LEU A C 1
ATOM 1598 O O . LEU A 1 206 ? 1.940 -4.935 -9.540 1.00 98.00 206 LEU A O 1
ATOM 1602 N N . ASP A 1 207 ? 1.184 -3.597 -11.168 1.00 98.38 207 ASP A N 1
ATOM 1603 C CA . ASP A 1 207 ? -0.075 -3.280 -10.506 1.00 98.38 207 ASP A CA 1
ATOM 1604 C C . ASP A 1 207 ? -1.266 -3.468 -11.444 1.00 98.38 207 ASP A C 1
ATOM 1606 O O . ASP A 1 207 ? -1.114 -3.606 -12.663 1.00 98.38 207 ASP A O 1
ATOM 1610 N N . LEU A 1 208 ? -2.480 -3.412 -10.891 1.00 98.56 208 LEU A N 1
ATOM 1611 C CA . LEU A 1 208 ? -3.707 -3.359 -11.686 1.00 98.56 208 LEU A CA 1
ATOM 1612 C C . LEU A 1 208 ? -4.651 -2.257 -11.218 1.00 98.56 208 LEU A C 1
ATOM 1614 O O . LEU A 1 208 ? -4.876 -2.054 -10.026 1.00 98.56 208 LEU A O 1
ATOM 1618 N N . TRP A 1 209 ? -5.293 -1.601 -12.180 1.00 98.31 209 TRP A N 1
ATOM 1619 C CA . TRP A 1 209 ? -6.492 -0.806 -11.928 1.00 98.31 209 TRP A CA 1
ATOM 1620 C C . TRP A 1 209 ? -7.730 -1.631 -12.236 1.00 98.31 209 TRP A C 1
ATOM 1622 O O . TRP A 1 209 ? -7.788 -2.275 -13.281 1.00 98.31 209 TRP A O 1
ATOM 1632 N N . VAL A 1 210 ? -8.746 -1.531 -11.379 1.00 98.62 210 VAL A N 1
ATOM 1633 C CA . VAL A 1 210 ? -10.052 -2.160 -11.603 1.00 98.62 210 VAL A CA 1
ATOM 1634 C C . VAL A 1 210 ? -11.150 -1.117 -11.416 1.00 98.62 210 VAL A C 1
ATOM 1636 O O . VAL A 1 210 ? -11.303 -0.527 -10.344 1.00 98.62 210 VAL A O 1
ATOM 1639 N N . CYS A 1 211 ? -11.917 -0.863 -12.469 1.00 98.19 211 CYS A N 1
ATOM 1640 C CA . CYS A 1 211 ? -13.042 0.063 -12.465 1.00 98.19 211 CYS A CA 1
ATOM 1641 C C . CYS A 1 211 ? -14.273 -0.534 -11.753 1.00 98.19 211 CYS A C 1
ATOM 1643 O O . CYS A 1 211 ? -14.365 -1.750 -11.583 1.00 98.19 211 CYS A O 1
ATOM 1645 N N . PRO A 1 212 ? -15.269 0.290 -11.365 1.00 97.62 212 PRO A N 1
ATOM 1646 C CA . PRO A 1 212 ? -16.473 -0.187 -10.679 1.00 97.62 212 PRO A CA 1
ATOM 1647 C C . PRO A 1 212 ? -17.301 -1.195 -11.489 1.00 97.62 212 PRO A C 1
ATOM 1649 O O . PRO A 1 212 ? -18.040 -1.986 -10.913 1.00 97.62 212 PRO A O 1
ATOM 1652 N N . ASP A 1 213 ? -17.185 -1.201 -12.816 1.00 97.38 213 ASP A N 1
ATOM 1653 C CA . ASP A 1 213 ? -17.817 -2.178 -13.713 1.00 97.38 213 ASP A CA 1
ATOM 1654 C C . ASP A 1 213 ? -16.986 -3.459 -13.921 1.00 97.38 213 ASP A C 1
ATOM 1656 O O . ASP A 1 213 ? -17.435 -4.365 -14.621 1.00 97.38 213 ASP A O 1
ATOM 1660 N N . ARG A 1 214 ? -15.831 -3.563 -13.243 1.00 97.94 214 ARG A N 1
ATOM 1661 C CA . ARG A 1 214 ? -14.862 -4.672 -13.264 1.00 97.94 214 ARG A CA 1
ATOM 1662 C C . ARG A 1 214 ? -14.065 -4.767 -14.563 1.00 97.94 214 ARG A C 1
ATOM 1664 O O . ARG A 1 214 ? -13.336 -5.735 -14.761 1.00 97.94 214 ARG A O 1
ATOM 1671 N N . THR A 1 215 ? -14.122 -3.738 -15.409 1.00 98.44 215 THR A N 1
ATOM 1672 C CA . THR A 1 215 ? -13.073 -3.547 -16.414 1.00 98.44 215 THR A CA 1
ATOM 1673 C C . THR A 1 215 ? -11.752 -3.273 -15.702 1.00 98.44 215 THR A C 1
ATOM 1675 O O . THR A 1 215 ? -11.715 -2.629 -14.649 1.00 98.44 215 THR A O 1
ATOM 1678 N N . TRP A 1 216 ? -10.663 -3.811 -16.236 1.00 98.62 216 TRP A N 1
ATOM 1679 C CA . TRP A 1 216 ? -9.363 -3.755 -15.588 1.00 98.62 216 TRP A CA 1
ATOM 1680 C C . TRP A 1 216 ? -8.252 -3.489 -16.597 1.00 98.62 216 TRP A C 1
ATOM 1682 O O . TRP A 1 216 ? -8.405 -3.715 -17.796 1.00 98.62 216 TRP A O 1
ATOM 1692 N N . GLN A 1 217 ? -7.132 -2.980 -16.094 1.00 98.19 217 GLN A N 1
ATOM 1693 C CA . GLN A 1 217 ? -5.917 -2.764 -16.872 1.00 98.19 217 GLN A CA 1
ATOM 1694 C C . GLN A 1 217 ? -4.694 -3.055 -16.006 1.00 98.19 217 GLN A C 1
ATOM 1696 O O . GLN A 1 217 ? -4.636 -2.634 -14.846 1.00 98.19 217 GLN A O 1
ATOM 1701 N N . TRP A 1 218 ? -3.707 -3.732 -16.590 1.00 98.44 218 TRP A N 1
ATOM 1702 C CA . TRP A 1 218 ? -2.365 -3.777 -16.023 1.00 98.44 218 TRP A CA 1
ATOM 1703 C C . TRP A 1 218 ? -1.758 -2.376 -16.003 1.00 98.44 218 TRP A C 1
ATOM 1705 O O . TRP A 1 218 ? -2.059 -1.519 -16.841 1.00 98.44 218 TRP A O 1
ATOM 1715 N N . LYS A 1 219 ? -0.896 -2.139 -15.024 1.00 96.56 219 LYS A N 1
ATOM 1716 C CA . LYS A 1 219 ? -0.178 -0.889 -14.834 1.00 96.56 219 LYS A CA 1
ATOM 1717 C C . LYS A 1 219 ? 1.289 -1.207 -14.563 1.00 96.56 219 LYS A C 1
ATOM 1719 O O . LYS A 1 219 ? 1.602 -2.200 -13.923 1.00 96.56 219 LYS A O 1
ATOM 1724 N N . ASP A 1 220 ? 2.166 -0.348 -15.075 1.00 96.38 220 ASP A N 1
ATOM 1725 C CA . ASP A 1 220 ? 3.614 -0.387 -14.836 1.00 96.38 220 ASP A CA 1
ATOM 1726 C C . ASP A 1 220 ? 4.329 -1.636 -15.382 1.00 96.38 220 ASP A C 1
ATOM 1728 O O . ASP A 1 220 ? 5.478 -1.900 -15.046 1.00 96.38 220 ASP A O 1
ATOM 1732 N N . GLU A 1 221 ? 3.725 -2.329 -16.359 1.00 96.50 221 GLU A N 1
ATOM 1733 C CA . GLU A 1 221 ? 4.386 -3.421 -17.097 1.00 96.50 221 GLU A CA 1
ATOM 1734 C C . GLU A 1 221 ? 5.722 -2.995 -17.718 1.00 96.50 221 GLU A C 1
ATOM 1736 O O . GLU A 1 221 ? 6.677 -3.768 -17.747 1.00 96.50 221 GLU A O 1
ATOM 1741 N N . HIS A 1 222 ? 5.785 -1.753 -18.201 1.00 94.75 222 HIS A N 1
ATOM 1742 C CA . HIS A 1 222 ? 6.998 -1.162 -18.753 1.00 94.75 222 HIS A CA 1
ATOM 1743 C C . HIS A 1 222 ? 8.071 -0.928 -17.682 1.00 94.75 222 HIS A C 1
ATOM 1745 O O . HIS A 1 222 ? 9.240 -1.170 -17.963 1.00 94.75 222 HIS A O 1
ATOM 1751 N N . GLU A 1 223 ? 7.691 -0.512 -16.468 1.00 93.38 223 GLU A N 1
ATOM 1752 C CA . GLU A 1 223 ? 8.638 -0.329 -15.363 1.00 93.38 223 GLU A CA 1
ATOM 1753 C C . GLU A 1 223 ? 9.180 -1.683 -14.901 1.00 93.38 223 GLU A C 1
ATOM 1755 O O . GLU A 1 223 ? 10.387 -1.825 -14.721 1.00 93.38 223 GLU A O 1
ATOM 1760 N N . LEU A 1 224 ? 8.318 -2.701 -14.772 1.00 94.81 224 LEU A N 1
ATOM 1761 C CA . LEU A 1 224 ? 8.753 -4.063 -14.457 1.00 94.81 224 LEU A CA 1
ATOM 1762 C C . LEU A 1 224 ? 9.742 -4.575 -15.519 1.00 94.81 224 LEU A C 1
ATOM 1764 O O . LEU A 1 224 ? 10.816 -5.066 -15.178 1.00 94.81 224 LEU A O 1
ATOM 1768 N N . ALA A 1 225 ? 9.411 -4.436 -16.807 1.00 95.19 225 ALA A N 1
ATOM 1769 C CA . ALA A 1 225 ? 10.281 -4.867 -17.902 1.00 95.19 225 ALA A CA 1
ATOM 1770 C C . ALA A 1 225 ? 11.622 -4.115 -17.922 1.00 95.19 225 ALA A C 1
ATOM 1772 O O . ALA A 1 225 ? 12.669 -4.733 -18.113 1.00 95.19 225 ALA A O 1
ATOM 1773 N N . GLU A 1 226 ? 11.602 -2.799 -17.693 1.00 96.00 226 GLU A N 1
ATOM 1774 C CA . GLU A 1 226 ? 12.809 -1.979 -17.588 1.00 96.00 226 GLU A CA 1
ATOM 1775 C C . GLU A 1 226 ? 13.712 -2.459 -16.446 1.00 96.00 226 GLU A C 1
ATOM 1777 O O . GLU A 1 226 ? 14.918 -2.609 -16.631 1.00 96.00 226 GLU A O 1
ATOM 1782 N N . ARG A 1 227 ? 13.143 -2.733 -15.269 1.00 96.00 227 ARG A N 1
ATOM 1783 C CA . ARG A 1 227 ? 13.905 -3.112 -14.072 1.00 96.00 227 ARG A CA 1
ATOM 1784 C C . ARG A 1 227 ? 14.465 -4.526 -14.145 1.00 96.00 227 ARG A C 1
ATOM 1786 O O . ARG A 1 227 ? 15.593 -4.754 -13.710 1.00 96.00 227 ARG A O 1
ATOM 1793 N N . LEU A 1 228 ? 13.739 -5.454 -14.771 1.00 96.00 228 LEU A N 1
ATOM 1794 C CA . LEU A 1 228 ? 14.217 -6.817 -15.031 1.00 96.00 228 LEU A CA 1
ATOM 1795 C C . LEU A 1 228 ? 15.463 -6.860 -15.929 1.00 96.00 228 LEU A C 1
ATOM 1797 O O . LEU A 1 228 ? 16.210 -7.834 -15.877 1.00 96.00 228 LEU A O 1
ATOM 1801 N N . ALA A 1 229 ? 15.739 -5.805 -16.705 1.00 95.94 229 ALA A N 1
ATOM 1802 C CA . ALA A 1 229 ? 16.984 -5.685 -17.465 1.00 95.94 229 ALA A CA 1
ATOM 1803 C C . ALA A 1 229 ? 18.229 -5.439 -16.579 1.00 95.94 229 ALA A C 1
ATOM 1805 O O . ALA A 1 229 ? 19.352 -5.486 -17.081 1.00 95.94 229 ALA A O 1
ATOM 1806 N N . PHE A 1 230 ? 18.051 -5.201 -15.272 1.00 96.44 230 PHE A N 1
ATOM 1807 C CA . PHE A 1 230 ? 19.113 -4.946 -14.291 1.00 96.44 230 PHE A CA 1
ATOM 1808 C C . PHE A 1 230 ? 19.017 -5.916 -13.091 1.00 96.44 230 PHE A C 1
ATOM 1810 O O . PHE A 1 230 ? 18.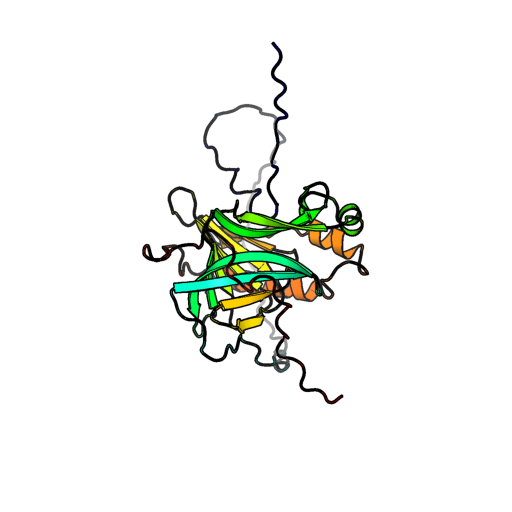823 -5.472 -11.955 1.00 96.44 230 PHE A O 1
ATOM 1817 N N . PRO A 1 231 ? 19.163 -7.238 -13.305 1.00 93.81 231 PRO A N 1
ATOM 1818 C CA . PRO A 1 231 ? 18.883 -8.260 -12.288 1.00 93.81 231 PRO A CA 1
ATOM 1819 C C . PRO A 1 231 ? 19.752 -8.145 -11.026 1.00 93.81 231 PRO A C 1
ATOM 1821 O O . PRO A 1 231 ? 19.285 -8.454 -9.939 1.00 93.81 231 PRO A O 1
ATOM 1824 N N . GLU A 1 232 ? 20.978 -7.627 -11.139 1.00 93.94 232 GLU A N 1
ATOM 1825 C CA . GLU A 1 232 ? 21.883 -7.423 -9.991 1.00 93.94 232 GLU A CA 1
ATOM 1826 C C . GLU A 1 232 ? 21.444 -6.283 -9.053 1.00 93.94 232 GLU A C 1
ATOM 1828 O O . GLU A 1 232 ? 21.921 -6.165 -7.924 1.00 93.94 232 GLU A O 1
ATOM 1833 N N . HIS A 1 233 ? 20.550 -5.408 -9.523 1.00 93.75 233 HIS A N 1
ATOM 1834 C CA . HIS A 1 233 ? 20.058 -4.253 -8.769 1.00 93.75 233 HIS A CA 1
ATOM 1835 C C . HIS A 1 233 ? 18.581 -4.368 -8.400 1.00 93.75 233 HIS A C 1
ATOM 1837 O O . HIS A 1 233 ? 18.121 -3.685 -7.479 1.00 93.75 233 HIS A O 1
ATOM 1843 N N . TYR A 1 234 ? 17.833 -5.192 -9.129 1.00 94.69 234 TYR A N 1
ATOM 1844 C CA . TYR A 1 234 ? 16.401 -5.325 -8.959 1.00 94.69 234 TYR A CA 1
ATOM 1845 C C . TYR A 1 234 ? 16.048 -6.397 -7.924 1.00 94.69 234 TYR A C 1
ATOM 1847 O O . TYR A 1 234 ? 16.658 -7.457 -7.868 1.00 94.69 234 TYR A O 1
ATOM 1855 N N . TRP A 1 235 ? 15.069 -6.109 -7.064 1.00 94.00 235 TRP A N 1
ATOM 1856 C CA . TRP A 1 235 ? 14.742 -6.962 -5.914 1.00 94.00 235 TRP A CA 1
ATOM 1857 C C . TRP A 1 235 ? 13.650 -8.000 -6.199 1.00 94.00 235 TRP A C 1
ATOM 1859 O O . TRP A 1 235 ? 13.458 -8.902 -5.385 1.00 94.00 235 TRP A O 1
ATOM 1869 N N . VAL A 1 236 ? 12.927 -7.887 -7.317 1.00 93.56 236 VAL A N 1
ATOM 1870 C CA . VAL A 1 236 ? 11.952 -8.903 -7.734 1.00 93.56 236 VAL A CA 1
ATOM 1871 C C . VAL A 1 236 ? 12.695 -10.015 -8.461 1.00 93.56 236 VAL A C 1
ATOM 1873 O O . VAL A 1 236 ? 13.216 -9.816 -9.555 1.00 93.56 236 VAL A O 1
ATOM 1876 N N . THR A 1 237 ? 12.730 -11.195 -7.848 1.00 88.81 237 THR A N 1
ATOM 1877 C CA . THR A 1 237 ? 13.465 -12.358 -8.367 1.00 88.81 237 THR A CA 1
ATOM 1878 C C . THR A 1 237 ? 12.613 -13.287 -9.230 1.00 88.81 237 THR A C 1
ATOM 1880 O O . THR A 1 237 ? 13.164 -14.048 -10.020 1.00 88.81 237 THR A O 1
ATOM 1883 N N . ASP A 1 238 ? 11.284 -13.223 -9.112 1.00 95.19 238 ASP A N 1
ATOM 1884 C CA . ASP A 1 238 ? 10.351 -14.078 -9.853 1.00 95.19 238 ASP A CA 1
ATOM 1885 C C . ASP A 1 238 ? 9.176 -13.264 -10.414 1.00 95.19 238 ASP A C 1
ATOM 1887 O O . ASP A 1 238 ? 8.091 -13.182 -9.837 1.00 95.19 238 ASP A O 1
ATOM 1891 N N . ALA A 1 239 ? 9.391 -12.644 -11.576 1.00 96.25 239 ALA A N 1
ATOM 1892 C CA . ALA A 1 239 ? 8.355 -11.872 -12.261 1.00 96.25 239 ALA A CA 1
ATOM 1893 C C . ALA A 1 239 ? 7.176 -12.732 -12.754 1.00 96.25 239 ALA A C 1
ATOM 1895 O O . ALA A 1 239 ? 6.075 -12.209 -12.945 1.00 96.25 239 ALA A O 1
ATOM 1896 N N . ALA A 1 240 ? 7.382 -14.038 -12.965 1.00 97.88 240 ALA A N 1
ATOM 1897 C CA . ALA A 1 240 ? 6.313 -14.940 -13.379 1.00 97.88 240 ALA A CA 1
ATOM 1898 C C . ALA A 1 240 ? 5.336 -15.182 -12.222 1.00 97.88 240 ALA A C 1
ATOM 1900 O O . ALA A 1 240 ? 4.126 -15.102 -12.430 1.00 97.88 240 ALA A O 1
ATOM 1901 N N . ALA A 1 241 ? 5.842 -15.377 -11.000 1.00 97.88 241 ALA A N 1
ATOM 1902 C CA . ALA A 1 241 ? 5.009 -15.459 -9.802 1.00 97.88 241 ALA A CA 1
ATOM 1903 C C . ALA A 1 241 ? 4.222 -14.163 -9.550 1.00 97.88 241 ALA A C 1
ATOM 1905 O O . ALA A 1 241 ? 3.039 -14.223 -9.214 1.00 97.88 241 ALA A O 1
ATOM 1906 N N . VAL A 1 242 ? 4.838 -12.994 -9.777 1.00 98.25 242 VAL A N 1
ATOM 1907 C CA . VAL A 1 242 ? 4.148 -11.694 -9.679 1.00 98.25 242 VAL A CA 1
ATOM 1908 C C . VAL A 1 242 ? 2.975 -11.630 -10.664 1.00 98.25 242 VAL A C 1
ATOM 1910 O O . VAL A 1 242 ? 1.846 -11.351 -10.260 1.00 98.25 242 VAL A O 1
ATOM 1913 N N . ARG A 1 243 ? 3.200 -11.959 -11.944 1.00 98.62 243 ARG A N 1
ATOM 1914 C CA . ARG A 1 243 ? 2.122 -11.990 -12.951 1.00 98.62 243 ARG A CA 1
ATOM 1915 C C . ARG A 1 243 ? 1.030 -12.999 -12.597 1.00 98.62 243 ARG A C 1
ATOM 1917 O O . ARG A 1 243 ? -0.148 -12.652 -12.662 1.00 98.62 243 ARG A O 1
ATOM 1924 N N . ALA A 1 244 ? 1.404 -14.199 -12.158 1.00 98.69 244 ALA A N 1
ATOM 1925 C CA . ALA A 1 244 ? 0.457 -15.240 -11.771 1.00 98.69 244 ALA A CA 1
ATOM 1926 C C . ALA A 1 244 ? -0.449 -14.812 -10.601 1.00 98.69 244 ALA A C 1
ATOM 1928 O O . ALA A 1 244 ? -1.634 -15.156 -10.585 1.00 98.69 244 ALA A O 1
ATOM 1929 N N . GLU A 1 245 ? 0.071 -14.037 -9.642 1.00 98.75 245 GLU A N 1
ATOM 1930 C CA . GLU A 1 245 ? -0.738 -13.503 -8.543 1.00 98.75 245 GLU A CA 1
ATOM 1931 C C . GLU A 1 245 ? -1.756 -12.466 -9.034 1.00 98.75 245 GLU A C 1
ATOM 1933 O O . GLU A 1 245 ? -2.933 -12.531 -8.668 1.00 98.75 245 GLU A O 1
ATOM 1938 N N . GLY A 1 246 ? -1.348 -11.555 -9.922 1.00 98.69 246 GLY A N 1
ATOM 1939 C CA . GLY A 1 246 ? -2.284 -10.616 -10.541 1.00 98.69 246 GLY A CA 1
ATOM 1940 C C . GLY A 1 246 ? -3.358 -11.329 -11.371 1.00 98.69 246 GLY A C 1
ATOM 1941 O O . GLY A 1 246 ? -4.544 -11.052 -11.207 1.00 98.69 246 GLY A O 1
ATOM 1942 N N . GLU A 1 247 ? -2.989 -12.331 -12.174 1.00 98.81 247 GLU A N 1
ATOM 1943 C CA . GLU A 1 247 ? -3.939 -13.168 -12.925 1.00 98.81 247 GLU A CA 1
ATOM 1944 C C . GLU A 1 247 ? -4.903 -13.933 -12.007 1.00 98.81 247 GLU A C 1
ATOM 1946 O O . GLU A 1 247 ? -6.082 -14.107 -12.332 1.00 98.81 247 GLU A O 1
ATOM 1951 N N . ARG A 1 248 ? -4.438 -14.381 -10.834 1.00 98.69 248 ARG A N 1
ATOM 1952 C CA . ARG A 1 248 ? -5.304 -14.999 -9.823 1.00 98.69 248 ARG A CA 1
ATOM 1953 C C . ARG A 1 248 ? -6.362 -14.025 -9.321 1.00 98.69 248 ARG A C 1
ATOM 1955 O O . ARG A 1 248 ? -7.514 -14.428 -9.163 1.00 98.69 248 ARG A O 1
ATOM 1962 N N . LEU A 1 249 ? -5.999 -12.766 -9.092 1.00 98.81 249 LEU A N 1
ATOM 1963 C CA . LEU A 1 249 ? -6.939 -11.733 -8.660 1.00 98.81 249 LEU A CA 1
ATOM 1964 C C . LEU A 1 249 ? -7.882 -11.296 -9.778 1.00 98.81 249 LEU A C 1
ATOM 1966 O O . LEU A 1 249 ? -9.054 -11.053 -9.504 1.00 98.81 249 LEU A O 1
ATOM 1970 N N . LEU A 1 250 ? -7.429 -11.281 -11.032 1.00 98.81 250 LEU A N 1
ATOM 1971 C CA . LEU A 1 250 ? -8.297 -11.016 -12.180 1.00 98.81 250 LEU A CA 1
ATOM 1972 C C . LEU A 1 250 ? -9.438 -12.029 -12.293 1.00 98.81 250 LEU A C 1
ATOM 1974 O O . LEU A 1 250 ? -10.570 -11.632 -12.553 1.00 98.81 250 LEU A O 1
ATOM 1978 N N . ARG A 1 251 ? -9.200 -13.306 -11.963 1.00 98.75 251 ARG A N 1
ATOM 1979 C CA . ARG A 1 251 ? -10.289 -14.294 -11.869 1.00 98.75 251 ARG A CA 1
ATOM 1980 C C . ARG A 1 251 ? -11.344 -13.914 -10.822 1.00 98.75 251 ARG A C 1
ATOM 1982 O O . ARG A 1 251 ? -12.525 -14.177 -11.032 1.00 98.75 251 ARG A O 1
ATOM 1989 N N . LEU A 1 252 ? -10.954 -13.274 -9.714 1.00 98.69 252 LEU A N 1
ATOM 1990 C CA . LEU A 1 252 ? -11.905 -12.755 -8.719 1.00 98.69 252 LEU A CA 1
ATOM 1991 C C . LEU A 1 252 ? -12.649 -11.519 -9.241 1.00 98.69 252 LEU A C 1
ATOM 1993 O O . LEU A 1 252 ? -13.853 -11.402 -9.019 1.00 98.69 252 LEU A O 1
ATOM 1997 N N . VAL A 1 253 ? -11.954 -10.625 -9.952 1.00 98.81 253 VAL A N 1
ATOM 1998 C CA . VAL A 1 253 ? -12.549 -9.446 -10.606 1.00 98.81 253 VAL A CA 1
ATOM 1999 C C . VAL A 1 253 ? -13.637 -9.876 -11.593 1.00 98.81 253 VAL A C 1
ATOM 2001 O O . VAL A 1 253 ? -14.768 -9.396 -11.513 1.00 98.81 253 VAL A O 1
ATOM 2004 N N . GLU A 1 254 ? -13.322 -10.819 -12.481 1.00 98.50 254 GLU A N 1
ATOM 2005 C CA . GLU A 1 254 ? -14.230 -11.347 -13.506 1.00 98.50 254 GLU A CA 1
ATOM 2006 C C . GLU A 1 254 ? -15.423 -12.085 -12.893 1.00 98.50 254 GLU A C 1
ATOM 2008 O O . GLU A 1 254 ? -16.562 -11.907 -13.329 1.00 98.50 254 GLU A O 1
ATOM 2013 N N . ALA A 1 255 ? -15.184 -12.850 -11.825 1.00 98.56 255 ALA A N 1
ATOM 2014 C CA . ALA A 1 255 ? -16.233 -13.519 -11.065 1.00 98.56 255 ALA A CA 1
ATOM 2015 C C . ALA A 1 255 ? -17.064 -12.564 -10.189 1.00 98.56 255 ALA A C 1
ATOM 2017 O O . ALA A 1 255 ? -18.037 -13.003 -9.575 1.00 98.56 255 ALA A O 1
ATOM 2018 N N . ARG A 1 256 ? -16.695 -11.274 -10.105 1.00 98.38 256 ARG A N 1
ATOM 2019 C CA . ARG A 1 256 ? -17.273 -10.289 -9.170 1.00 98.38 256 ARG A CA 1
ATOM 2020 C C . ARG A 1 256 ? -17.273 -10.797 -7.725 1.00 98.38 256 ARG A C 1
ATOM 2022 O O . ARG A 1 256 ? -18.219 -10.555 -6.981 1.00 98.38 256 ARG A O 1
ATOM 2029 N N . ALA A 1 257 ? -16.228 -11.524 -7.354 1.00 98.62 257 ALA A N 1
ATOM 2030 C CA . ALA A 1 257 ? -16.046 -12.071 -6.021 1.00 98.62 257 ALA A CA 1
ATOM 2031 C C . ALA A 1 257 ? -15.339 -11.059 -5.115 1.00 98.62 257 ALA A C 1
ATOM 2033 O O . ALA A 1 257 ? -14.655 -10.155 -5.601 1.00 98.62 257 ALA A O 1
ATOM 2034 N N . PHE A 1 258 ? -15.465 -11.230 -3.797 1.00 97.94 258 PHE A N 1
ATOM 2035 C CA . PHE A 1 258 ? -14.684 -10.473 -2.818 1.00 97.94 258 PHE A CA 1
ATOM 2036 C C . PHE A 1 258 ? -13.182 -10.487 -3.182 1.00 97.94 258 PHE A C 1
ATOM 2038 O O . PHE A 1 258 ? -12.657 -11.557 -3.511 1.00 97.94 258 PHE A O 1
ATOM 2045 N N . PRO A 1 259 ? -12.470 -9.343 -3.118 1.00 97.88 259 PRO A N 1
ATOM 2046 C CA . PRO A 1 259 ? -12.912 -8.020 -2.643 1.00 97.88 259 PRO A CA 1
ATOM 2047 C C . PRO A 1 259 ? -13.564 -7.098 -3.702 1.00 97.88 259 PRO A C 1
ATOM 2049 O O . PRO A 1 259 ? -13.777 -5.916 -3.440 1.00 97.88 259 PRO A O 1
ATOM 2052 N N . PHE A 1 260 ? -13.903 -7.607 -4.888 1.00 98.75 260 PHE A N 1
ATOM 2053 C CA . PHE A 1 260 ? -14.444 -6.848 -6.032 1.00 98.75 260 PHE A CA 1
ATOM 2054 C C . PHE A 1 260 ? -15.975 -6.970 -6.199 1.00 98.75 260 PHE A C 1
ATOM 2056 O O . PHE A 1 260 ? -16.552 -6.546 -7.208 1.00 98.75 260 PHE A O 1
ATOM 2063 N N . ASP A 1 261 ? -16.660 -7.531 -5.204 1.00 98.44 261 ASP A N 1
ATOM 2064 C CA . ASP A 1 261 ? -18.117 -7.727 -5.152 1.00 98.44 261 ASP A CA 1
ATOM 2065 C C . ASP A 1 261 ? -18.900 -6.450 -4.781 1.00 98.44 261 ASP A C 1
ATOM 2067 O O . ASP A 1 261 ? -20.119 -6.402 -4.918 1.00 98.44 261 ASP A O 1
ATOM 2071 N N . GLY A 1 262 ? -18.199 -5.374 -4.410 1.00 98.12 262 GLY A N 1
ATOM 2072 C CA . GLY A 1 262 ? -18.782 -4.112 -3.937 1.00 98.12 262 GLY A CA 1
ATOM 2073 C C . GLY A 1 262 ? -18.611 -3.887 -2.435 1.00 98.12 262 GLY A C 1
ATOM 2074 O O . GLY A 1 262 ? -18.950 -2.812 -1.937 1.00 98.12 262 GLY A O 1
ATOM 2075 N N . THR A 1 263 ? -18.052 -4.865 -1.718 1.00 98.50 263 THR A N 1
ATOM 2076 C CA . THR A 1 263 ? -17.716 -4.730 -0.301 1.00 98.50 263 THR A CA 1
ATOM 2077 C C . THR A 1 263 ? -16.841 -3.493 -0.066 1.00 98.50 263 THR A C 1
ATOM 2079 O O . THR A 1 263 ? -15.852 -3.264 -0.768 1.00 98.50 263 THR A O 1
ATOM 2082 N N . TRP A 1 264 ? -17.229 -2.689 0.929 1.00 98.25 264 TRP A N 1
ATOM 2083 C CA . TRP A 1 264 ? -16.558 -1.460 1.377 1.00 98.25 264 TRP A CA 1
ATOM 2084 C C . TRP A 1 264 ? -16.451 -0.328 0.346 1.00 98.25 264 TRP A C 1
ATOM 2086 O O . TRP A 1 264 ? -15.735 0.641 0.585 1.00 98.25 264 TRP A O 1
ATOM 2096 N N . CYS A 1 265 ? -17.179 -0.371 -0.775 1.00 98.44 265 CYS A N 1
ATOM 2097 C CA . CYS A 1 265 ? -17.243 0.770 -1.698 1.00 98.44 265 CYS A CA 1
ATOM 2098 C C . CYS A 1 265 ? -17.880 2.024 -1.066 1.00 98.44 265 CYS A C 1
ATOM 2100 O O . CYS A 1 265 ? -17.617 3.142 -1.505 1.00 98.44 265 CYS A O 1
ATOM 2102 N N . ASP A 1 266 ? -18.698 1.858 -0.033 1.00 97.31 266 ASP A N 1
ATOM 2103 C CA . ASP A 1 266 ? -19.350 2.913 0.746 1.00 97.31 266 ASP A CA 1
ATOM 2104 C C . ASP A 1 266 ? -18.601 3.269 2.043 1.00 97.31 266 ASP A C 1
ATOM 2106 O O . ASP A 1 266 ? -19.085 4.094 2.818 1.00 97.31 266 ASP A O 1
ATOM 2110 N N . PHE A 1 267 ? -17.421 2.679 2.275 1.00 97.88 267 PHE A N 1
ATOM 2111 C CA . PHE A 1 267 ? -16.645 2.898 3.493 1.00 97.88 267 PHE A CA 1
ATOM 2112 C C . PHE A 1 267 ? -16.401 4.387 3.762 1.00 97.88 267 PHE A C 1
ATOM 2114 O O . PHE A 1 267 ? -16.035 5.156 2.870 1.00 97.88 267 PHE A O 1
ATOM 2121 N N . GLN A 1 268 ? -16.552 4.763 5.029 1.00 95.94 268 GLN A N 1
ATOM 2122 C CA . GLN A 1 268 ? -16.148 6.052 5.573 1.00 95.94 268 GLN A CA 1
ATOM 2123 C C . GLN A 1 268 ? -15.247 5.801 6.786 1.00 95.94 268 GLN A C 1
ATOM 2125 O O . GLN A 1 268 ? -15.565 4.921 7.593 1.00 95.94 268 GLN A O 1
ATOM 2130 N N . PRO A 1 269 ? -14.138 6.544 6.940 1.00 95.25 269 PRO A N 1
ATOM 2131 C CA . PRO A 1 269 ? -13.323 6.445 8.141 1.00 95.25 269 PRO A CA 1
ATOM 2132 C C . PRO A 1 269 ? -14.112 6.926 9.360 1.00 95.25 269 PRO A C 1
ATOM 2134 O O . PRO A 1 269 ? -14.967 7.809 9.249 1.00 95.25 269 PRO A O 1
ATOM 2137 N N . ASP A 1 270 ? -13.791 6.384 10.532 1.00 96.06 270 ASP A N 1
ATOM 2138 C CA . ASP A 1 270 ? -14.366 6.880 11.778 1.00 96.06 270 ASP A CA 1
ATOM 2139 C C . ASP A 1 270 ? -13.972 8.362 11.973 1.00 96.06 270 ASP A C 1
ATOM 2141 O O . ASP A 1 270 ? -12.778 8.690 11.972 1.00 96.06 270 ASP A O 1
ATOM 2145 N N . PRO A 1 271 ? -14.939 9.284 12.146 1.00 95.19 271 PRO A N 1
ATOM 2146 C CA . PRO A 1 271 ? -14.660 10.714 12.278 1.00 95.19 271 PRO A CA 1
ATOM 2147 C C . PRO A 1 271 ? -13.920 11.075 13.576 1.00 95.19 271 PRO A C 1
ATOM 2149 O O . PRO A 1 271 ? -13.443 12.205 13.724 1.00 95.19 271 PRO A O 1
ATOM 2152 N N . SER A 1 272 ? -13.826 10.156 14.541 1.00 95.25 272 SER A N 1
ATOM 2153 C CA . SER A 1 272 ? -13.038 10.320 15.764 1.00 95.25 272 SER A CA 1
ATOM 2154 C C . SER A 1 272 ? -11.545 10.060 15.556 1.00 95.25 272 SER A C 1
ATOM 2156 O O . SER A 1 272 ? -10.740 10.541 16.355 1.00 95.25 272 SER A O 1
ATOM 2158 N N . TRP A 1 273 ? -11.145 9.378 14.476 1.00 95.44 273 TRP A N 1
ATOM 2159 C CA . TRP A 1 273 ? -9.733 9.139 14.197 1.00 95.44 273 TRP A CA 1
ATOM 2160 C C . TRP A 1 273 ? -8.997 10.459 13.960 1.00 95.44 273 TRP A C 1
ATOM 2162 O O . TRP A 1 273 ? -9.484 11.380 13.296 1.00 95.44 273 TRP A O 1
ATOM 2172 N N . ARG A 1 274 ? -7.820 10.579 14.573 1.00 91.81 274 ARG A N 1
ATOM 2173 C CA . ARG A 1 274 ? -6.939 11.741 14.458 1.00 91.81 274 ARG A CA 1
ATOM 2174 C C . ARG A 1 274 ? -5.634 11.276 13.847 1.00 91.81 274 ARG A C 1
ATOM 2176 O O . ARG A 1 274 ? -4.887 10.529 14.474 1.00 91.81 274 ARG A O 1
ATOM 2183 N N . THR A 1 275 ? -5.385 11.712 12.618 1.00 90.06 275 THR A N 1
ATOM 2184 C CA . THR A 1 275 ? -4.113 11.461 11.949 1.00 90.06 275 THR A CA 1
ATOM 2185 C C . THR A 1 275 ? -3.006 12.196 12.704 1.00 90.06 275 THR A C 1
ATOM 2187 O O . THR A 1 275 ? -3.173 13.386 12.967 1.00 90.06 275 THR A O 1
ATOM 2190 N N . PRO A 1 276 ? -1.904 11.521 13.069 1.00 91.31 276 PRO A N 1
ATOM 2191 C CA . PRO A 1 276 ? -0.758 12.188 13.678 1.00 91.31 276 PRO A CA 1
ATOM 2192 C C . PRO A 1 276 ? -0.199 13.291 12.772 1.00 91.31 276 PRO A C 1
ATOM 2194 O O . PRO A 1 276 ? -0.211 13.134 11.554 1.00 91.31 276 PRO A O 1
ATOM 2197 N N . ASP A 1 277 ? 0.352 14.361 13.345 1.00 93.62 277 ASP A N 1
ATOM 2198 C CA . ASP A 1 277 ? 1.010 15.424 12.563 1.00 93.62 277 ASP A CA 1
ATOM 2199 C C . ASP A 1 277 ? 2.388 14.991 12.031 1.00 93.62 277 ASP A C 1
ATOM 2201 O O . ASP A 1 277 ? 2.878 15.494 11.018 1.00 93.62 277 ASP A O 1
ATOM 2205 N N . THR A 1 278 ? 3.030 14.042 12.715 1.00 97.06 278 THR A N 1
ATOM 2206 C CA . THR A 1 278 ? 4.358 13.512 12.393 1.00 97.06 278 THR A CA 1
ATOM 2207 C C . THR A 1 278 ? 4.364 11.989 12.456 1.00 97.06 278 THR A C 1
ATOM 2209 O O . THR A 1 278 ? 3.456 11.364 13.008 1.00 97.06 278 THR A O 1
ATOM 2212 N N . LEU A 1 279 ? 5.381 11.361 11.860 1.00 97.62 279 LEU A N 1
ATOM 2213 C CA . LEU A 1 279 ? 5.535 9.913 11.974 1.00 97.62 279 LEU A CA 1
ATOM 2214 C C . LEU A 1 279 ? 5.777 9.524 13.445 1.00 97.62 279 LEU A C 1
ATOM 2216 O O . LEU A 1 279 ? 6.598 10.164 14.109 1.00 97.62 279 LEU A O 1
ATOM 2220 N N . PRO A 1 280 ? 5.093 8.484 13.956 1.00 95.88 280 PRO A N 1
ATOM 2221 C CA . PRO A 1 280 ? 5.191 8.090 15.357 1.00 95.88 280 PRO A CA 1
ATOM 2222 C C . PRO A 1 280 ? 6.591 7.549 15.687 1.00 95.88 280 PRO A C 1
ATOM 2224 O O . PRO A 1 280 ? 7.190 6.896 14.831 1.00 95.88 280 PRO A O 1
ATOM 2227 N N . PRO A 1 281 ? 7.120 7.756 16.908 1.00 95.50 281 PRO A N 1
ATOM 2228 C CA . PRO A 1 281 ? 8.421 7.223 17.310 1.00 95.50 281 PRO A CA 1
ATOM 2229 C C . PRO A 1 281 ? 8.590 5.734 16.975 1.00 95.50 281 PRO A C 1
ATOM 2231 O O . PRO A 1 281 ? 7.674 4.936 17.160 1.00 95.50 281 PRO A O 1
ATOM 2234 N N . GLY A 1 282 ? 9.767 5.361 16.464 1.00 94.25 282 GLY A N 1
ATOM 2235 C CA . GLY A 1 282 ? 10.073 3.988 16.056 1.00 94.25 282 GLY A CA 1
ATOM 2236 C C . GLY A 1 282 ? 9.639 3.615 14.633 1.00 94.25 282 GLY A C 1
ATOM 2237 O O . GLY A 1 282 ? 9.849 2.474 14.229 1.00 94.25 282 GLY A O 1
ATOM 2238 N N . TRP A 1 283 ? 9.074 4.536 13.846 1.00 95.75 283 TRP A N 1
ATOM 2239 C CA . TRP A 1 283 ? 8.681 4.285 12.451 1.00 95.75 283 TRP A CA 1
ATOM 2240 C C . TRP A 1 283 ? 9.842 3.831 11.539 1.00 95.75 283 TRP A C 1
ATOM 2242 O O . TRP A 1 283 ? 9.630 3.042 10.613 1.00 95.75 283 TRP A O 1
ATOM 2252 N N . ASP A 1 284 ? 11.061 4.301 11.805 1.00 95.19 284 ASP A N 1
ATOM 2253 C CA . ASP A 1 284 ? 12.301 4.082 11.044 1.00 95.19 284 ASP A CA 1
ATOM 2254 C C . ASP A 1 284 ? 13.121 2.885 11.542 1.00 95.19 284 ASP A C 1
ATOM 2256 O O . ASP A 1 284 ? 14.236 2.634 11.082 1.00 95.19 284 ASP A O 1
ATOM 2260 N N . ARG A 1 285 ? 12.560 2.108 12.473 1.00 93.50 285 ARG A N 1
ATOM 2261 C CA . ARG A 1 285 ? 13.199 0.905 13.003 1.00 93.50 285 ARG A CA 1
ATOM 2262 C C . ARG A 1 285 ? 13.547 -0.107 11.901 1.00 93.50 285 ARG A C 1
ATOM 2264 O O . ARG A 1 285 ? 12.882 -0.119 10.860 1.00 93.50 285 ARG A O 1
ATOM 2271 N N . PRO A 1 286 ? 14.507 -1.020 12.138 1.00 93.75 286 PRO A N 1
ATOM 2272 C CA . PRO A 1 286 ? 14.829 -2.082 11.189 1.00 93.75 286 PRO A CA 1
ATOM 2273 C C . PRO A 1 286 ? 13.597 -2.867 10.712 1.00 93.75 286 PRO A C 1
ATOM 2275 O O . PRO A 1 286 ? 12.573 -2.938 11.404 1.00 93.75 286 PRO A O 1
ATOM 2278 N N . ARG A 1 287 ? 13.706 -3.459 9.516 1.00 94.12 287 ARG A N 1
ATOM 2279 C CA . ARG A 1 287 ? 12.674 -4.339 8.954 1.00 94.12 287 ARG A CA 1
ATOM 2280 C C . ARG A 1 287 ? 12.338 -5.443 9.954 1.00 94.12 287 ARG A C 1
ATOM 2282 O O . ARG A 1 287 ? 13.244 -6.025 10.553 1.00 94.12 287 ARG A O 1
ATOM 2289 N N . ALA A 1 288 ? 11.054 -5.731 10.122 1.00 89.88 288 ALA A N 1
ATOM 2290 C CA . ALA A 1 288 ? 10.616 -6.855 10.925 1.00 89.88 288 ALA A CA 1
ATOM 2291 C C . ALA A 1 288 ? 11.194 -8.157 10.340 1.00 89.88 288 ALA A C 1
ATOM 2293 O O . ALA A 1 288 ? 11.193 -8.332 9.114 1.00 89.88 288 ALA A O 1
ATOM 2294 N N . PRO A 1 289 ? 11.711 -9.068 11.183 1.00 80.75 289 PRO A N 1
ATOM 2295 C CA . PRO A 1 289 ? 12.101 -10.383 10.708 1.00 80.75 289 PRO A CA 1
ATOM 2296 C C . PRO A 1 289 ? 10.844 -11.067 10.163 1.00 80.75 289 PRO A C 1
ATOM 2298 O O . PRO A 1 289 ? 9.827 -11.141 10.853 1.00 80.75 289 PRO A O 1
ATOM 2301 N N . GLY A 1 290 ? 10.892 -11.521 8.909 1.00 66.44 290 GLY A N 1
ATOM 2302 C CA . GLY A 1 290 ? 9.826 -12.362 8.374 1.00 66.44 290 GLY A CA 1
ATOM 2303 C C . GLY A 1 290 ? 9.690 -13.619 9.229 1.00 66.44 290 GLY A C 1
ATOM 2304 O O . GLY A 1 290 ? 10.656 -14.055 9.856 1.00 66.44 290 GLY A O 1
ATOM 2305 N N . THR A 1 291 ? 8.505 -14.221 9.265 1.00 47.53 291 THR A N 1
ATOM 2306 C CA . THR A 1 291 ? 8.286 -15.510 9.935 1.00 47.53 291 THR A CA 1
ATOM 2307 C C . THR A 1 291 ? 8.910 -16.650 9.130 1.00 47.53 291 THR A C 1
ATOM 2309 O O . THR A 1 291 ? 8.211 -17.524 8.640 1.00 47.53 291 THR A O 1
ATOM 2312 N N . THR A 1 292 ? 10.228 -16.632 8.976 1.00 38.19 292 THR A N 1
ATOM 2313 C CA . THR A 1 292 ? 11.054 -17.759 8.542 1.00 38.19 292 THR A CA 1
ATOM 2314 C C . THR A 1 292 ? 12.468 -17.533 9.059 1.00 38.19 292 THR A C 1
ATOM 2316 O O . THR A 1 292 ? 13.257 -16.866 8.401 1.00 38.19 292 THR A O 1
ATOM 2319 N N . GLU A 1 293 ? 12.767 -18.083 10.236 1.00 31.91 293 GLU A N 1
ATOM 2320 C CA . GLU A 1 293 ? 14.104 -18.571 10.604 1.00 31.91 293 GLU A CA 1
ATOM 2321 C C . GLU A 1 293 ? 13.996 -19.454 11.864 1.00 31.91 293 GLU A C 1
ATOM 2323 O O . GLU A 1 293 ? 14.314 -19.071 12.986 1.00 31.91 293 GLU A O 1
ATOM 2328 N N . THR A 1 294 ? 13.510 -20.681 11.6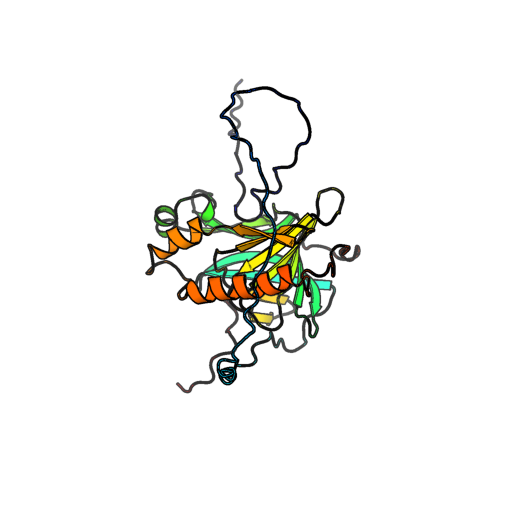73 1.00 31.70 294 THR A N 1
ATOM 2329 C CA . THR A 1 294 ? 13.875 -21.830 12.515 1.00 31.70 294 THR A CA 1
ATOM 2330 C C . THR A 1 294 ? 14.624 -22.833 11.643 1.00 31.70 294 THR A C 1
ATOM 2332 O O . THR A 1 294 ? 14.094 -23.863 11.240 1.00 31.70 294 THR A O 1
ATOM 2335 N N . GLY A 1 295 ? 15.874 -22.502 11.325 1.00 26.56 295 GLY A N 1
ATOM 2336 C CA . GLY A 1 295 ? 16.879 -23.434 10.816 1.00 26.56 295 GLY A CA 1
ATOM 2337 C C . GLY A 1 295 ? 18.150 -23.268 11.654 1.00 26.56 295 GLY A C 1
ATOM 2338 O O . GLY A 1 295 ? 18.494 -22.126 11.965 1.00 26.56 295 GLY A O 1
ATOM 2339 N N . PRO A 1 296 ? 18.794 -24.354 12.120 1.00 32.34 296 PRO A N 1
ATOM 2340 C CA . PRO A 1 296 ? 19.894 -24.253 13.071 1.00 32.34 296 PRO A CA 1
ATOM 2341 C C . PRO A 1 296 ? 21.138 -23.613 12.442 1.00 32.34 296 PRO A C 1
ATOM 2343 O O . PRO A 1 296 ? 21.371 -23.731 11.241 1.00 32.34 296 PRO A O 1
ATOM 2346 N N . ARG A 1 297 ? 21.885 -22.929 13.315 1.00 31.83 297 ARG A N 1
ATOM 2347 C CA . ARG A 1 297 ? 23.146 -22.217 13.065 1.00 31.83 297 ARG A CA 1
ATOM 2348 C C . ARG A 1 297 ? 24.244 -23.095 12.480 1.00 31.83 297 ARG A C 1
ATOM 2350 O O . ARG A 1 297 ? 24.307 -24.279 12.880 1.00 31.83 297 ARG A O 1
#

Foldseek 3Di:
DDDDDDDDDDDDADDQAPCLVPDDDDDDDDDDDDDDDDDDDDDDDDDDDDDDDDDDDDDDDPPDDDDQFFADEVVDFDFLAKEWEWEDQPFHTAKIFIFTWRDADQFATKTKGAFFFKMKHKDFPVGHHLVVDQVVVSLPGDIDIDIGTHHGHIWIWGQGRDAQWIKIWGDHPVLATFWIKIFGWHRWHWYDDPRYIYIYIHGLQWMKIAGLVLDIDIDRPVVNVSLVVPVVRGRDPCVPSSVVRVVVVSVCSVVCHPPNVCPCSNDDRDPPRDRDNYDDPPSPPTDDDRPDDPDDD

Radius of gyration: 23.55 Å; chains: 1; bounding box: 52×85×68 Å

Sequence (297 aa):
MIDGGIDRHERPIPSVVRLWRGTRRGGAAPYSRTVTKPESPVAYDPGSQAGPHPGPQASPPPASGAAPAGPFVPGGFVPGEVVVHRSFTTKRLVFVRAGHVVGHDERGLRLWIPHGCPMAVELSTDGRGLRDMPFAEWIRQSTVLVTRPWPGPNILMLIPPAGAHSVWWFWDRQGRFARWYINLEAPAVAWRYDGLVGVDTTDHDLDLWVCPDRTWQWKDEHELAERLAFPEHYWVTDAAAVRAEGERLLRLVEARAFPFDGTWCDFQPDPSWRTPDTLPPGWDRPRAPGTTETGPR

=== Feature glossary ===
Reading guide. The protein is described through the following features:

Foldseek 3Di. A 3Di character summarizes, for each residue, the relative orientation of the Cα frame of its nearest spatial neighbor. Because it encodes fold topology rather than chemistry, 3Di alignments detect remote structural similarity that sequence alignment misses.

Contact-map, Ramachandran, and PAE plots. Plot images: a contact map (which residues are close in 3D, as an N×N binary image), a Ramachandran scatter (backbone torsion angles, revealing secondary-structure composition at a glance), and — for AlphaFold structures — a PAE heatmap (pairwise prediction confidence).

Radius of gyration, Cα contacts, bounding box. Radius of gyration (Rg) is the root-mean-square distance of Cα atoms from their centroid — a single number for overall size and compactness. A globular domain of N residues has Rg ≈ 2.2·N^0.38 Å; an extended or disordered chain has a much larger Rg. The Cα contact count is the number of residue pairs whose Cα atoms are within 8 Å and are more than four positions apart in sequence — a standard proxy for tertiary packing density. The bounding box is the smallest axis-aligned box enclosing all Cα atoms.

Secondary structure (8-state, DSSP). Eight-state secondary structure (DSSP): H is the canonical α-helix, G the tighter 3₁₀-helix, I the wider π-helix; E/B are β-structure, T and S are turns and bends, and '-' is everything else. DSSP derives these from the pattern of main-chain N–H···O=C hydrogen bonds, not from the sequence.

B-factor. B-factor (Debye–Waller factor) reflects atomic displacement in the crystal lattice. It is an experimental observable (units Å²), not a prediction; low values mean the atom is pinned down, high values mean it moves or is heterogeneous across the crystal.

pLDDT. pLDDT is the predicted lDDT-Cα score: AlphaFold's confidence that the local environment of each residue (all inter-atomic distances within 15 Å) is correctly placed. It is a per-residue number between 0 and 100, with higher meaning more reliable.

Nearest PDB structures. Nearest PDB neighbors are the top structural matches found by Foldseek when searching this structure against the entire Protein Data Bank. Each hit reports a TM-score (0 to 1; >0.5 almost always implies the same fold) and an E-value. These are *structural* homologs — they may share no detectable sequence similarity.

Solvent-accessible surface area. Accessible surface area quantifies burial. A residue with SASA near zero is packed into the hydrophobic core; one with SASA >100 Å² sits on the surface. Computed here via the Shrake–Rupley numerical algorithm with a 1.4 Å probe.

Rendered structure images. Structure images are PyMOL renders from six orthogonal camera directions. Cartoon representation draws helices as coils and strands as arrows; sticks shows the backbone as bonds; surface shows the solvent-excluded envelope. Rainbow coloring maps sequence position to hue (blue→red, N→C); chain coloring assigns a distinct color per polypeptide.

Backbone torsions (φ/ψ). φ (phi) and ψ (psi) are the two rotatable backbone dihedrals per residue: φ is the C(i-1)–N–Cα–C torsion, ψ is the N–Cα–C–N(i+1) torsion, both in degrees on (−180°, 180°]. α-helical residues cluster near (−60°, −45°); β-strand residues near (−120°, +130°). A Ramachandran plot is simply a scatter of (φ, ψ) for every residue.

Predicted aligned error. Predicted Aligned Error (PAE) is an AlphaFold confidence matrix: entry (i, j) is the expected error in the position of residue j, in ångströms, when the prediction is superimposed on the true structure at residue i. Low PAE within a block of residues means that block is internally rigid and well-predicted; high PAE between two blocks means their relative placement is uncertain even if each block individually is confident.

mmCIF coordinates. Structure coordinates are given as an mmCIF _atom_site loop: one row per atom with element, residue name, chain id, sequence number, and x/y/z position in Å. Only the four main-chain atoms per residue are included here; side chains are omitted to keep the record compact.

InterPro / GO / CATH / organism. Database cross-references. InterPro integrates a dozen domain/family signature databases into unified entries with residue-range hits. GO terms attach function/process/location labels with evidence codes. CATH codes position the fold in a four-level structural taxonomy. Organism is the NCBI-taxonomy species name.

Secondary structure (3-state, P-SEA). SS3 is a coarse helix/strand/coil call (letters a/b/c) made by the P-SEA algorithm from inter-Cα distances and dihedrals. It is less detailed than DSSP but needs only Cα positions.

Sequence. Sequence gives the chain of amino acids in standard one-letter code (A=alanine, C=cysteine, …, Y=tyrosine), read N→C. It is the only feature that is directly encoded by the gene; all structural features are derived from the folded form of this sequence.